Protein AF-A0A944HSM6-F1 (afdb_monomer)

pLDDT: mean 78.84, std 20.38, range [31.7, 97.62]

Foldseek 3Di:
DDWDADDFDFPQRVQVVCVVVQAAEAEFAQELPGDDDDRRWGFGGWDDDPRYIYTHTHRPPFAHDPGGNHHGPFDWQAPQAFHALLVNLVVCDSSADKEWEAAQAPPDGDTDISDNDDDRNRWGFHDKPDDTRHGSPSRYYIYTHTHHPPDDRDPHGPHHPDLVPPPPDDDPPVPPPPDDDDDDDDDDDDDDDDDDDDDDDDDDDDDDDDDPDDDD

Solvent-accessible surface area (backbone atoms only — not comparable to full-atom values): 13384 Å² total; per-residue (Å²): 138,77,71,65,80,63,74,98,44,32,39,45,64,56,46,53,55,44,42,74,73,72,28,46,73,50,72,40,32,20,32,66,71,76,47,86,68,55,59,69,13,36,46,56,40,56,50,77,57,100,57,37,36,37,33,26,23,37,57,62,85,52,57,68,35,98,45,80,55,28,67,59,67,52,54,55,35,68,82,44,65,73,34,32,39,16,61,35,43,66,71,43,49,85,49,32,51,55,42,37,37,36,37,38,33,69,81,49,91,48,80,51,64,69,45,67,65,67,97,59,20,65,16,32,20,58,45,57,71,63,56,58,70,40,66,32,65,68,30,40,71,36,46,33,19,23,34,59,71,90,58,78,68,69,98,50,76,84,38,48,82,54,57,85,76,36,92,82,57,72,88,80,78,75,79,77,75,78,83,79,88,82,89,87,85,90,82,89,85,87,88,83,91,83,87,89,80,90,85,83,80,76,96,78,88,88,83,86,81,85,70,98,76,70,91,130

Radius of gyration: 34.79 Å; Cα contacts (8 Å, |Δi|>4): 356; chains: 1; bounding box: 101×42×81 Å

Sequence (216 aa):
MTAIPHPRWGSRGSTERARQTGLSVAVHDASNRDEAPGGDWTVCFEMATLSKVDFAAVPDGAPCPKKDGQRIPWPKMPNVKGTTYAKAVERLGDAAGEVALDAAYEDEAAYDTNNEAGDYANWKVCFQSVKAGTALQYEPDVTLHAVESGEACPSSKGLYKDPTNDPDYVDHDDGWSEDDSSSGDSGSSDEDYYPGEKGGCPPGGCYNPCPPGGCR

Secondary structure (DSSP, 8-state):
----PPSS-BHHHHHHHHHHTT-EEEEEESSTT-PPPPTTPEEEEEEE-SSEEEEEEE-TTPPPPSSTTSPP-PPBPP--TTSBHHHHHHHHGGGSS-EEEEESSTTS--EEES-SSSTTTTPEEEEESSPTT-B-TTS--EEEEEE-TTPPPPSSTT--SSGGGSTT----------------------------------S----S---TT---

Mean predicted aligned error: 14.61 Å

Nearest PDB structures (foldseek):
  5u47-assembly1_A  TM=3.887E-01  e=4.998E-03  Streptococcus thermophilus LMG 18311

Structure (mmCIF, N/CA/C/O backbone):
data_AF-A0A944HSM6-F1
#
_entry.id   AF-A0A944HSM6-F1
#
loop_
_atom_site.group_PDB
_atom_site.id
_atom_site.type_symbol
_atom_site.label_atom_id
_atom_site.label_alt_id
_atom_site.label_comp_id
_atom_site.label_asym_id
_atom_site.label_entity_id
_atom_site.label_seq_id
_atom_site.pdbx_PDB_ins_code
_atom_site.Cartn_x
_atom_site.Cartn_y
_atom_site.Cartn_z
_atom_site.occupancy
_atom_site.B_iso_or_equiv
_atom_site.auth_seq_id
_atom_site.auth_comp_id
_atom_site.auth_asym_id
_atom_site.auth_atom_id
_atom_site.pdbx_PDB_model_num
ATOM 1 N N . MET A 1 1 ? -22.298 -14.424 26.250 1.00 38.50 1 MET A N 1
ATOM 2 C CA . MET A 1 1 ? -21.965 -12.996 26.072 1.00 38.50 1 MET A CA 1
ATOM 3 C C . MET A 1 1 ? -21.656 -12.827 24.605 1.00 38.50 1 MET A C 1
ATOM 5 O O . MET A 1 1 ? -20.717 -13.452 24.130 1.00 38.50 1 MET A O 1
ATOM 9 N N . THR A 1 2 ? -22.526 -12.136 23.879 1.00 31.70 2 THR A N 1
ATOM 10 C CA . THR A 1 2 ? -22.522 -12.136 22.414 1.00 31.70 2 THR A CA 1
ATOM 11 C C . THR A 1 2 ? -22.162 -10.734 21.959 1.00 31.70 2 THR A C 1
ATOM 13 O O . THR A 1 2 ? -22.953 -9.819 22.152 1.00 31.70 2 THR A O 1
ATOM 16 N N . ALA A 1 3 ? -20.961 -10.564 21.408 1.00 37.88 3 ALA A N 1
ATOM 17 C CA . ALA A 1 3 ? -20.627 -9.364 20.6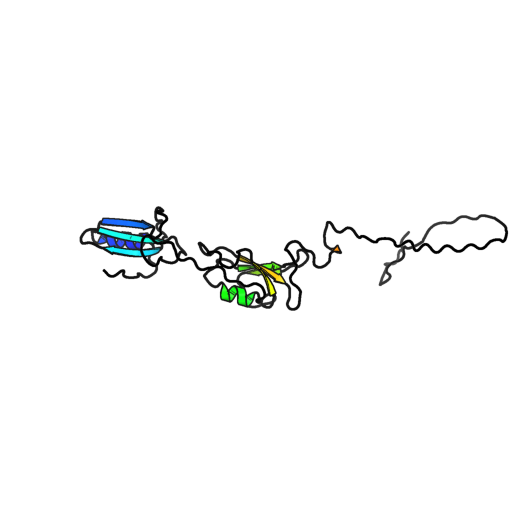56 1.00 37.88 3 ALA A CA 1
ATOM 18 C C . ALA A 1 3 ? -21.461 -9.392 19.370 1.00 37.88 3 ALA A C 1
ATOM 20 O O . ALA A 1 3 ? -21.403 -10.373 18.626 1.00 37.88 3 ALA A O 1
ATOM 21 N N . ILE A 1 4 ? -22.280 -8.367 19.149 1.00 43.28 4 ILE A N 1
ATOM 22 C CA . ILE A 1 4 ? -23.033 -8.215 17.906 1.00 43.28 4 ILE A CA 1
ATOM 23 C C . ILE A 1 4 ? -22.171 -7.336 16.995 1.00 43.28 4 ILE A C 1
ATOM 25 O O . ILE A 1 4 ? -21.971 -6.168 17.325 1.00 43.28 4 ILE A O 1
ATOM 29 N N . PRO A 1 5 ? -21.610 -7.869 15.895 1.00 40.84 5 PRO A N 1
ATOM 30 C CA . PRO A 1 5 ? -20.916 -7.040 14.923 1.00 40.84 5 PRO A CA 1
ATOM 31 C C . PRO A 1 5 ? -21.944 -6.120 14.265 1.00 40.84 5 PRO A C 1
ATOM 33 O O . PRO A 1 5 ? -22.901 -6.583 13.640 1.00 40.84 5 PRO A O 1
ATOM 36 N N . HIS A 1 6 ? -21.775 -4.815 14.448 1.00 46.53 6 HIS A N 1
ATOM 37 C CA . HIS A 1 6 ? -22.637 -3.822 13.822 1.00 46.53 6 HIS A CA 1
ATOM 38 C C . HIS A 1 6 ? -22.138 -3.496 12.406 1.00 46.53 6 HIS A C 1
ATOM 40 O O . HIS A 1 6 ? -20.940 -3.605 12.140 1.00 46.53 6 HIS A O 1
ATOM 46 N N . PRO A 1 7 ? -23.026 -3.071 11.483 1.00 44.84 7 PRO A N 1
ATOM 47 C CA . PRO A 1 7 ? -22.611 -2.390 10.252 1.00 44.84 7 PRO A CA 1
ATOM 48 C C . PRO A 1 7 ? -21.667 -1.225 10.597 1.00 44.84 7 PRO A C 1
ATOM 50 O O . PRO A 1 7 ? -21.686 -0.776 11.735 1.00 44.84 7 PRO A O 1
ATOM 53 N N . ARG A 1 8 ? -20.863 -0.715 9.656 1.00 52.19 8 ARG A N 1
ATOM 54 C CA . ARG A 1 8 ? -19.977 0.457 9.852 1.00 52.19 8 ARG A CA 1
ATOM 55 C C . ARG A 1 8 ? -20.750 1.693 10.365 1.00 52.19 8 ARG A C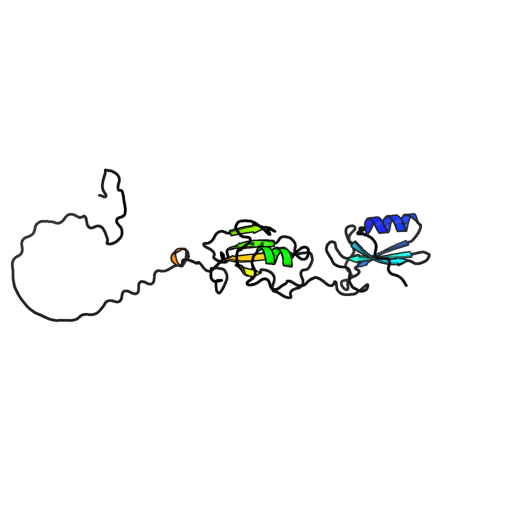 1
ATOM 57 O O . ARG A 1 8 ? -21.119 2.574 9.596 1.00 52.19 8 ARG A O 1
ATOM 64 N N . TRP A 1 9 ? -21.033 1.753 11.660 1.00 53.44 9 TRP A N 1
ATOM 65 C CA . TRP A 1 9 ? -21.586 2.906 12.352 1.00 53.44 9 TRP A CA 1
ATOM 66 C C . TRP A 1 9 ? -20.420 3.575 13.065 1.00 53.44 9 TRP A C 1
ATOM 68 O O . TRP A 1 9 ? -19.750 2.950 13.891 1.00 53.44 9 TRP A O 1
ATOM 78 N N . GLY A 1 10 ? -20.187 4.848 12.746 1.00 61.53 10 GLY A N 1
ATOM 79 C CA . GLY A 1 10 ? -19.245 5.665 13.500 1.00 61.53 10 GLY A CA 1
ATOM 80 C C . GLY A 1 10 ? -19.664 5.737 14.970 1.00 61.53 10 GLY A C 1
ATOM 81 O O . GLY A 1 10 ? -20.862 5.778 15.285 1.00 61.53 10 GLY A O 1
ATOM 82 N N . SER A 1 11 ? -18.684 5.770 15.869 1.00 65.38 11 SER A N 1
ATOM 83 C CA . SER A 1 11 ? -18.873 5.811 17.325 1.00 65.38 11 SER A CA 1
ATOM 84 C C . SER A 1 11 ? -19.881 6.889 17.752 1.00 65.38 11 SER A C 1
ATOM 86 O O . SER A 1 11 ? -20.731 6.650 18.615 1.00 65.38 11 SER A O 1
ATOM 88 N N . ARG A 1 12 ? -19.889 8.047 17.075 1.00 68.38 12 ARG A N 1
ATOM 89 C CA . ARG A 1 12 ? -20.846 9.136 17.320 1.00 68.38 12 ARG A CA 1
ATOM 90 C C . ARG A 1 12 ? -22.306 8.699 17.135 1.00 68.38 12 ARG A C 1
ATOM 92 O O . ARG A 1 12 ? -23.117 8.915 18.029 1.00 68.38 12 ARG A O 1
ATOM 99 N N . GLY A 1 13 ? -22.639 8.024 16.036 1.00 69.12 13 GLY A N 1
ATOM 100 C CA . GLY A 1 13 ? -24.015 7.583 15.771 1.00 69.12 13 GLY A CA 1
ATOM 101 C C . GLY A 1 13 ? -24.501 6.512 16.755 1.00 69.12 13 GLY A C 1
ATOM 102 O O . GLY A 1 13 ? -25.654 6.536 17.191 1.00 69.12 13 GLY A O 1
ATOM 103 N N . SER A 1 14 ? -23.612 5.600 17.155 1.00 66.19 14 SER A N 1
ATOM 104 C CA . SER A 1 14 ? -23.918 4.558 18.145 1.00 66.19 14 SER A CA 1
ATOM 105 C C . SER A 1 14 ? -24.137 5.146 19.541 1.00 66.19 14 SER A C 1
ATOM 107 O O . SER A 1 14 ? -25.088 4.780 20.237 1.00 66.19 14 SER A O 1
ATOM 109 N N . THR A 1 15 ? -23.308 6.117 19.935 1.00 73.44 15 THR A N 1
ATOM 110 C CA . THR A 1 15 ? -23.425 6.772 21.245 1.00 73.44 15 THR A CA 1
ATOM 111 C C . THR A 1 15 ? -24.705 7.591 21.384 1.00 73.44 15 THR A C 1
ATOM 113 O O . THR A 1 15 ? -25.363 7.520 22.423 1.00 73.44 15 THR A O 1
ATOM 116 N N . GLU A 1 16 ? -25.105 8.326 20.344 1.00 76.81 16 GLU A N 1
ATOM 117 C CA . GLU A 1 16 ? -26.346 9.107 20.345 1.00 76.81 16 GLU A CA 1
ATOM 118 C C . GLU A 1 16 ? -27.578 8.218 20.538 1.00 76.81 16 GLU A C 1
ATOM 120 O O . GLU A 1 16 ? -28.426 8.519 21.381 1.00 76.81 16 GLU A O 1
ATOM 125 N N . ARG A 1 17 ? -27.649 7.080 19.837 1.00 73.56 17 ARG A N 1
ATOM 126 C CA . ARG A 1 17 ? -28.752 6.117 19.998 1.00 73.56 17 ARG A CA 1
ATOM 127 C C . ARG A 1 17 ? -28.821 5.536 21.400 1.00 73.56 17 ARG A C 1
ATOM 129 O O . ARG A 1 17 ? -29.897 5.501 21.990 1.00 73.56 17 ARG A O 1
ATOM 136 N N . ALA A 1 18 ? -27.688 5.107 21.950 1.00 72.81 18 ALA A N 1
ATOM 137 C CA . ALA A 1 18 ? -27.661 4.544 23.295 1.00 72.81 18 ALA A CA 1
ATOM 138 C C . ALA A 1 18 ? -28.100 5.585 24.345 1.00 72.81 18 ALA A C 1
ATOM 140 O O . ALA A 1 18 ? -28.920 5.280 25.213 1.00 72.81 18 ALA A O 1
ATOM 141 N N . ARG A 1 19 ? -27.682 6.851 24.204 1.00 75.81 19 ARG A N 1
ATOM 142 C CA . ARG A 1 19 ? -28.135 7.941 25.089 1.00 75.81 19 ARG A CA 1
ATOM 143 C C . ARG A 1 19 ? -29.635 8.215 24.989 1.00 75.81 19 ARG A C 1
ATOM 145 O O . ARG A 1 19 ? -30.263 8.470 26.013 1.00 75.81 19 ARG A O 1
ATOM 152 N N . GLN A 1 20 ? -30.228 8.126 23.796 1.00 79.69 20 GLN A N 1
ATOM 153 C CA . GLN A 1 20 ? -31.679 8.294 23.611 1.00 79.69 20 GLN A CA 1
ATOM 154 C C . GLN A 1 20 ? -32.503 7.236 24.359 1.00 79.69 20 GLN A C 1
ATOM 156 O O . GLN A 1 20 ? -33.649 7.493 24.716 1.00 79.69 20 GLN A O 1
ATOM 161 N N . THR A 1 21 ? -31.914 6.075 24.655 1.00 78.19 21 THR A N 1
ATOM 162 C CA . THR A 1 21 ? -32.548 5.023 25.470 1.00 78.19 21 THR A CA 1
ATOM 163 C C . THR A 1 21 ? -32.346 5.201 26.982 1.00 78.19 21 THR A C 1
ATOM 165 O O . THR A 1 21 ? -32.766 4.352 27.761 1.00 78.19 21 THR A O 1
ATOM 168 N N . GLY A 1 22 ? -31.723 6.304 27.418 1.00 79.62 22 GLY A N 1
ATOM 169 C CA . GLY A 1 22 ? -31.448 6.592 28.830 1.00 79.62 22 GLY A CA 1
ATOM 170 C C . GLY A 1 22 ? -30.232 5.857 29.404 1.00 79.62 22 GLY A C 1
ATOM 171 O O . GLY A 1 22 ? -29.991 5.930 30.608 1.00 79.62 22 GLY A O 1
ATOM 172 N N . LEU A 1 23 ? -29.456 5.162 28.566 1.00 81.75 23 LEU A N 1
ATOM 173 C CA . LEU A 1 23 ? -28.244 4.457 28.980 1.00 81.75 23 LEU A CA 1
ATOM 174 C C . LEU A 1 23 ? -27.064 5.431 29.082 1.00 81.75 23 LEU A C 1
ATOM 176 O O . LEU A 1 23 ? -26.875 6.310 28.236 1.00 81.75 23 LEU A O 1
ATOM 180 N N . SER A 1 24 ? -26.235 5.249 30.109 1.00 84.88 24 SER A N 1
ATOM 181 C CA . SER A 1 24 ? -24.917 5.885 30.160 1.00 84.88 24 SER A CA 1
ATOM 182 C C . SER A 1 24 ? -24.016 5.283 29.082 1.00 84.88 24 SER A C 1
ATOM 184 O O . SER A 1 24 ? -24.068 4.081 28.832 1.00 84.88 24 SER A O 1
ATOM 186 N N . VAL A 1 25 ? -23.208 6.109 28.415 1.00 87.44 25 VAL A N 1
ATOM 187 C CA . VAL A 1 25 ? -22.396 5.660 27.277 1.00 87.44 25 VAL A CA 1
ATOM 188 C C . VAL A 1 25 ? -20.929 5.970 27.506 1.00 87.44 25 VAL A C 1
ATOM 190 O O . VAL A 1 25 ? -20.581 7.123 27.767 1.00 87.44 25 VAL A O 1
ATOM 193 N N . ALA A 1 26 ? -20.095 4.945 27.368 1.00 89.69 26 ALA A N 1
ATOM 194 C CA . ALA A 1 26 ? -18.646 5.049 27.288 1.00 89.69 26 ALA A CA 1
ATOM 195 C C . ALA A 1 26 ? -18.166 4.595 25.903 1.00 89.69 26 ALA A C 1
ATOM 197 O O . ALA A 1 26 ? -18.826 3.795 25.238 1.00 89.69 26 ALA A O 1
ATOM 198 N N . VAL A 1 27 ? -17.041 5.157 25.466 1.00 90.88 27 VAL A N 1
ATOM 199 C CA . VAL A 1 27 ? -16.317 4.714 24.276 1.00 90.88 27 VAL A CA 1
ATOM 200 C C . VAL A 1 27 ? -14.843 4.658 24.643 1.00 90.88 27 VAL A C 1
ATOM 202 O O . VAL A 1 27 ? -14.347 5.599 25.265 1.00 90.88 27 VAL A O 1
ATOM 205 N N . HIS A 1 28 ? -14.162 3.585 24.266 1.00 92.88 28 HIS A N 1
ATOM 206 C CA . HIS A 1 28 ? -12.723 3.422 24.456 1.00 92.88 28 HIS A CA 1
ATOM 207 C C . HIS A 1 28 ? -12.075 2.786 23.217 1.00 92.88 28 HIS A C 1
ATOM 209 O O . HIS A 1 28 ? -12.770 2.305 22.316 1.00 92.88 28 HIS A O 1
ATOM 215 N N . ASP A 1 29 ? -10.747 2.838 23.146 1.00 92.69 29 ASP A N 1
ATOM 216 C CA . ASP A 1 29 ? -9.976 2.189 22.087 1.00 92.69 29 ASP A CA 1
ATOM 217 C C . ASP A 1 29 ? -10.028 0.666 22.260 1.00 92.69 29 ASP A C 1
ATOM 219 O O . ASP A 1 29 ? -9.597 0.131 23.277 1.00 92.69 29 ASP A O 1
ATOM 223 N N . ALA A 1 30 ? -10.540 -0.036 21.247 1.00 92.88 30 ALA A N 1
ATOM 224 C CA . ALA A 1 30 ? -10.607 -1.496 21.217 1.00 92.88 30 ALA A CA 1
ATOM 225 C C . ALA A 1 30 ? -9.228 -2.159 21.116 1.00 92.88 30 ALA A C 1
ATOM 227 O O . ALA A 1 30 ? -9.107 -3.384 21.233 1.00 92.88 30 ALA A O 1
ATOM 228 N N . SER A 1 31 ? -8.197 -1.375 20.805 1.00 92.06 31 SER A N 1
ATOM 229 C CA . SER A 1 31 ? -6.826 -1.825 20.703 1.00 92.06 31 SER A CA 1
ATOM 230 C C . SER A 1 31 ? -6.110 -1.818 22.052 1.00 92.06 31 SER A C 1
ATOM 232 O O . SER A 1 31 ? -6.618 -1.400 23.085 1.00 92.06 31 SER A O 1
ATOM 234 N N . ASN A 1 32 ? -4.866 -2.284 22.054 1.00 89.12 32 ASN A N 1
ATOM 235 C CA . ASN A 1 32 ? -4.014 -2.240 23.235 1.00 89.12 32 ASN A CA 1
ATOM 236 C C . ASN A 1 32 ? -3.339 -0.868 23.461 1.00 89.12 32 ASN A C 1
ATOM 238 O O . ASN A 1 32 ? -2.343 -0.823 24.188 1.00 89.12 32 ASN A O 1
ATOM 242 N N . ARG A 1 33 ? -3.782 0.200 22.778 1.00 79.88 33 ARG A N 1
ATOM 243 C CA . ARG A 1 33 ? -3.124 1.518 22.780 1.00 79.88 33 ARG A CA 1
ATOM 244 C C . ARG A 1 33 ? -3.806 2.595 23.630 1.00 79.88 33 ARG A C 1
ATOM 246 O O . ARG A 1 33 ? -3.189 3.641 23.789 1.00 79.88 33 ARG A O 1
ATOM 253 N N . ASP A 1 34 ? -4.949 2.317 24.257 1.00 82.94 34 ASP A N 1
ATOM 254 C CA . ASP A 1 34 ? -5.665 3.227 25.180 1.00 82.94 34 ASP A CA 1
ATOM 255 C C . ASP A 1 34 ? -5.748 4.680 24.667 1.00 82.94 34 ASP A C 1
ATOM 257 O O . ASP A 1 34 ? -5.529 5.655 25.388 1.00 82.94 34 ASP A O 1
ATOM 261 N N . GLU A 1 35 ? -5.998 4.818 23.365 1.00 87.38 35 GLU A N 1
ATOM 262 C CA . GLU A 1 35 ? -6.136 6.109 22.702 1.00 87.38 35 GLU A CA 1
ATOM 263 C C . GLU A 1 35 ? -7.562 6.658 22.875 1.00 87.38 35 GLU A C 1
ATOM 265 O O . GLU A 1 35 ? -8.537 5.912 22.953 1.00 87.38 35 GLU A O 1
ATOM 270 N N . ALA A 1 36 ? -7.705 7.984 22.956 1.00 87.38 36 ALA A N 1
ATOM 271 C CA . ALA A 1 36 ? -9.014 8.614 23.098 1.00 87.38 36 ALA A CA 1
ATOM 272 C C . ALA A 1 36 ? -9.804 8.519 21.774 1.00 87.38 36 ALA A C 1
ATOM 274 O O . ALA A 1 36 ? -9.380 9.126 20.787 1.00 87.38 36 ALA A O 1
ATOM 275 N N . PRO A 1 37 ? -10.962 7.828 21.725 1.00 86.12 37 PRO A N 1
ATOM 276 C CA . PRO A 1 37 ? -11.660 7.603 20.461 1.00 86.12 37 PRO A CA 1
ATOM 277 C C . PRO A 1 37 ? -12.258 8.877 19.856 1.00 86.12 37 PRO A C 1
ATOM 279 O O . PRO A 1 37 ? -12.911 9.671 20.542 1.00 86.12 37 PRO A O 1
ATOM 282 N N . GLY A 1 38 ? -12.098 9.027 18.540 1.00 81.44 38 GLY A N 1
ATOM 283 C CA . GLY A 1 38 ? -12.750 10.049 17.722 1.00 81.44 38 GLY A CA 1
ATOM 284 C C . GLY A 1 38 ? -14.190 9.684 17.342 1.00 81.44 38 GLY A C 1
ATOM 285 O O . GLY A 1 38 ? -14.635 8.544 17.485 1.00 81.44 38 GLY A O 1
ATOM 286 N N . GLY A 1 39 ? -14.955 10.666 16.851 1.00 77.75 39 GLY A N 1
ATOM 287 C CA . GLY A 1 39 ? -16.359 10.466 16.444 1.00 77.75 39 GLY A CA 1
ATOM 288 C C . GLY A 1 39 ? -16.540 9.683 15.135 1.00 77.75 39 GLY A C 1
ATOM 289 O O . GLY A 1 39 ? -17.627 9.174 14.865 1.00 77.75 39 GLY A O 1
ATOM 290 N N . ASP A 1 40 ? -15.475 9.625 14.347 1.00 83.19 40 ASP A N 1
ATOM 291 C CA . ASP A 1 40 ? -15.272 8.932 13.074 1.00 83.19 40 ASP A CA 1
ATOM 292 C C . ASP A 1 40 ? -14.778 7.487 13.246 1.00 83.19 40 ASP A C 1
ATOM 294 O O . ASP A 1 40 ? -14.772 6.716 12.294 1.00 83.19 40 ASP A O 1
ATOM 298 N N . TRP A 1 41 ? -14.421 7.091 14.469 1.00 90.50 41 TRP A N 1
ATOM 299 C CA . TRP A 1 41 ? -13.940 5.745 14.757 1.00 90.50 41 TRP A CA 1
ATOM 300 C C . TRP A 1 41 ? -15.023 4.690 14.531 1.00 90.50 41 TRP A C 1
ATOM 302 O O . TRP A 1 41 ? -16.203 4.901 14.836 1.00 90.50 41 TRP A O 1
ATOM 312 N N . THR A 1 42 ? -14.610 3.518 14.055 1.00 90.38 42 THR A N 1
ATOM 313 C CA . THR A 1 42 ? -15.499 2.382 13.798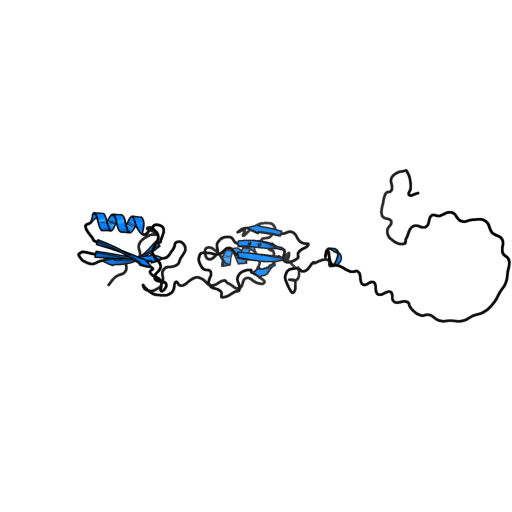 1.00 90.38 42 THR A CA 1
ATOM 314 C C . THR A 1 42 ? -15.663 1.541 15.061 1.00 90.38 42 THR A C 1
ATOM 316 O O . THR A 1 42 ? -14.684 1.090 15.652 1.00 90.38 42 THR A O 1
ATOM 319 N N . VAL A 1 43 ? -16.907 1.293 15.482 1.00 92.31 43 VAL A N 1
ATOM 320 C CA . VAL A 1 43 ? -17.200 0.433 16.642 1.00 92.31 43 VAL A CA 1
ATOM 321 C C . VAL A 1 43 ? -16.983 -1.039 16.285 1.00 92.31 43 VAL A C 1
ATOM 323 O O . VAL A 1 43 ? -17.606 -1.554 15.360 1.00 92.31 43 VAL A O 1
ATOM 326 N N . CYS A 1 44 ? -16.149 -1.730 17.062 1.00 92.38 44 CYS A N 1
ATOM 327 C CA . CYS A 1 44 ? -15.851 -3.155 16.895 1.00 92.38 44 CYS A CA 1
ATOM 328 C C . CYS A 1 44 ? -16.591 -4.039 17.894 1.00 92.38 44 CYS A C 1
ATOM 330 O O . CYS A 1 44 ? -17.016 -5.146 17.553 1.00 92.38 44 CYS A O 1
ATOM 332 N N . PHE A 1 45 ? -16.747 -3.559 19.128 1.00 92.44 45 PHE A N 1
ATOM 333 C CA . PHE A 1 45 ? -17.426 -4.295 20.184 1.00 92.44 45 PHE A CA 1
ATOM 334 C C . PHE A 1 45 ? -18.391 -3.391 20.935 1.00 92.44 45 PHE A C 1
ATOM 336 O O . PHE A 1 45 ? -18.145 -2.203 21.133 1.00 92.44 45 PHE A O 1
ATOM 343 N N . GLU A 1 46 ? -19.483 -3.993 21.386 1.00 91.88 46 GLU A N 1
ATOM 344 C CA . GLU A 1 46 ? -20.450 -3.373 22.276 1.00 91.88 46 GLU A CA 1
ATOM 345 C C . GLU A 1 46 ? -20.608 -4.253 23.513 1.00 91.88 46 GLU A C 1
ATOM 347 O O . GLU A 1 46 ? -20.844 -5.463 23.409 1.00 91.88 46 GLU A O 1
ATOM 352 N N . MET A 1 47 ? -20.515 -3.633 24.686 1.00 87.00 47 MET A N 1
ATOM 353 C CA . MET A 1 47 ? -20.859 -4.246 25.958 1.00 87.00 47 MET A CA 1
ATOM 354 C C . MET A 1 47 ? -21.989 -3.458 26.617 1.00 87.00 47 MET A C 1
ATOM 356 O O . MET A 1 47 ? -21.793 -2.347 27.104 1.00 87.00 47 MET A O 1
ATOM 360 N N . ALA A 1 48 ? -23.178 -4.056 26.658 1.00 87.44 48 ALA A N 1
ATOM 361 C CA . ALA A 1 48 ? -24.362 -3.457 27.261 1.00 87.44 48 ALA A CA 1
ATOM 362 C C . ALA A 1 48 ? -24.712 -4.101 28.612 1.00 87.44 48 ALA A C 1
ATOM 364 O O . ALA A 1 48 ? -24.657 -5.319 28.795 1.00 87.44 48 ALA A O 1
ATOM 365 N N . THR A 1 49 ? -25.124 -3.259 29.553 1.00 84.25 49 THR A N 1
ATOM 366 C CA . THR A 1 49 ? -25.726 -3.600 30.849 1.00 84.25 49 THR A CA 1
ATOM 367 C C . THR A 1 49 ? -27.068 -2.873 30.983 1.00 84.25 49 THR A C 1
ATOM 369 O O . THR A 1 49 ? -27.451 -2.104 30.107 1.00 84.25 49 THR A O 1
ATOM 372 N N . LEU A 1 50 ? -27.788 -3.072 32.094 1.00 81.06 50 LEU A N 1
ATOM 373 C CA . LEU A 1 50 ? -29.094 -2.435 32.319 1.00 81.06 50 LEU A CA 1
ATOM 374 C C . LEU A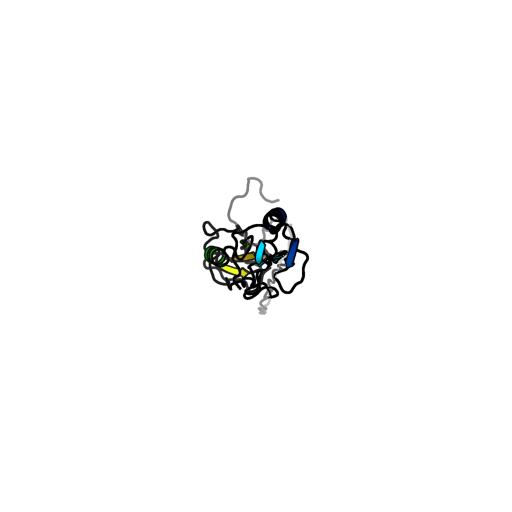 1 50 ? -29.053 -0.895 32.340 1.00 81.06 50 LEU A C 1
ATOM 376 O O . LEU A 1 50 ? -30.085 -0.268 32.133 1.00 81.06 50 LEU A O 1
ATOM 380 N N . SER A 1 51 ? -27.895 -0.287 32.615 1.00 86.62 51 SER A N 1
ATOM 381 C CA . SER A 1 51 ? -27.751 1.171 32.766 1.00 86.62 51 SER A CA 1
ATOM 382 C C . SER A 1 51 ? -26.584 1.783 31.987 1.00 86.62 51 SER A C 1
ATOM 384 O O . SER A 1 51 ? -26.459 3.011 31.936 1.00 86.62 51 SER A O 1
ATOM 386 N N . LYS A 1 52 ? -25.715 0.963 31.385 1.00 88.06 52 LYS A N 1
ATOM 387 C CA . LYS A 1 52 ? -24.512 1.412 30.675 1.00 88.06 52 LYS A CA 1
ATOM 388 C C . LYS A 1 52 ? -24.281 0.615 29.401 1.00 88.06 52 LYS A C 1
ATOM 390 O O . LYS A 1 52 ? -24.381 -0.609 29.432 1.00 88.06 52 LYS A O 1
ATOM 395 N N . VAL A 1 53 ? -23.878 1.308 28.343 1.00 90.19 53 VAL A N 1
ATOM 396 C CA . VAL A 1 53 ? -23.271 0.734 27.140 1.00 90.19 53 VAL A CA 1
ATOM 397 C C . VAL A 1 53 ? -21.836 1.235 27.025 1.00 90.19 53 VAL A C 1
ATOM 399 O O . VAL A 1 53 ? -21.565 2.419 27.228 1.00 90.19 53 VAL A O 1
ATOM 402 N N . ASP A 1 54 ? -20.918 0.326 26.736 1.00 91.06 54 ASP A N 1
ATOM 403 C CA . ASP A 1 54 ? -19.518 0.616 26.456 1.00 91.06 54 ASP A CA 1
ATOM 404 C C . ASP A 1 54 ? -19.183 0.149 25.040 1.00 91.06 54 ASP A C 1
ATOM 406 O O . ASP A 1 54 ? -19.426 -1.009 24.687 1.00 91.06 54 ASP A O 1
ATOM 410 N N . PHE A 1 55 ? -18.676 1.066 24.224 1.00 92.25 55 PHE A N 1
ATOM 411 C CA . PHE A 1 55 ? -18.277 0.796 22.852 1.00 92.25 55 PHE A CA 1
ATOM 412 C C . PHE A 1 55 ? -16.757 0.770 22.758 1.00 92.25 55 PHE A C 1
ATOM 414 O O . PHE A 1 55 ? -16.098 1.769 23.027 1.00 92.25 55 PHE A O 1
ATOM 421 N N . ALA A 1 56 ? -16.211 -0.350 22.307 1.00 93.50 56 ALA A N 1
ATOM 422 C CA . ALA A 1 56 ? -14.807 -0.432 21.949 1.00 93.50 56 ALA A CA 1
ATOM 423 C C . ALA A 1 56 ? -14.687 -0.148 20.447 1.00 93.50 56 ALA A C 1
ATOM 425 O O . ALA A 1 56 ? -15.282 -0.859 19.623 1.00 93.50 56 ALA A O 1
ATOM 426 N N . ALA A 1 57 ? -13.951 0.898 20.084 1.00 94.06 57 ALA A N 1
ATOM 427 C CA . ALA A 1 57 ? -13.822 1.372 18.710 1.00 94.06 57 ALA A CA 1
ATOM 428 C C . ALA A 1 57 ? -12.361 1.385 18.249 1.00 94.06 57 ALA A C 1
ATOM 430 O O . ALA A 1 57 ? -11.449 1.475 19.062 1.00 94.06 57 ALA A O 1
ATOM 431 N N . VAL A 1 58 ? -12.142 1.314 16.942 1.00 93.56 58 VAL A N 1
ATOM 432 C CA . VAL A 1 58 ? -10.827 1.485 16.310 1.00 93.56 58 VAL A CA 1
ATOM 433 C C . VAL A 1 58 ? -10.840 2.720 15.410 1.00 93.56 58 VAL A C 1
ATOM 435 O O . VAL A 1 58 ? -11.924 3.111 14.958 1.00 93.56 58 VAL A O 1
ATOM 438 N N . PRO A 1 59 ? -9.676 3.331 15.121 1.00 89.62 59 PRO A N 1
ATOM 439 C CA . PRO A 1 59 ? -9.606 4.400 14.133 1.00 89.62 59 PRO A CA 1
ATOM 440 C C . PRO A 1 59 ? -10.181 3.954 12.787 1.00 89.62 59 PRO A C 1
ATOM 442 O O . PRO A 1 59 ? -10.232 2.757 12.486 1.00 89.62 59 PRO A O 1
ATOM 445 N N . ASP A 1 60 ? -10.594 4.909 11.960 1.00 85.88 60 ASP A N 1
ATOM 446 C CA . ASP A 1 60 ? -11.083 4.577 10.625 1.00 85.88 60 ASP A CA 1
ATOM 447 C C . ASP A 1 60 ? -10.011 3.853 9.782 1.00 85.88 60 ASP A C 1
ATOM 449 O O . ASP A 1 60 ? -8.807 4.024 9.988 1.00 85.88 60 ASP A O 1
ATOM 453 N N . GLY A 1 61 ? -10.457 2.953 8.903 1.00 80.69 61 GLY A N 1
ATOM 454 C CA . GLY A 1 61 ? -9.584 2.058 8.122 1.00 80.69 61 GLY A CA 1
ATOM 455 C C . GLY A 1 61 ? -8.909 0.930 8.924 1.00 80.69 61 GLY A C 1
ATOM 456 O O . GLY A 1 61 ? -8.337 0.005 8.349 1.00 80.69 61 GLY A O 1
ATOM 457 N N . ALA A 1 62 ? -8.988 0.932 10.259 1.00 89.00 62 ALA A N 1
ATOM 458 C CA . ALA A 1 62 ? -8.386 -0.126 11.059 1.00 89.00 62 ALA A CA 1
ATOM 459 C C . ALA A 1 62 ? -9.263 -1.389 11.135 1.00 89.00 62 ALA A C 1
ATOM 461 O O . ALA A 1 62 ? -10.465 -1.305 11.400 1.00 89.00 62 ALA A O 1
ATOM 462 N N . PRO A 1 63 ? -8.685 -2.598 10.983 1.00 90.75 63 PRO A N 1
ATOM 463 C CA . PRO A 1 63 ? -9.433 -3.826 11.191 1.00 90.75 63 PRO A CA 1
ATOM 464 C C . PRO A 1 63 ? -9.737 -4.033 12.677 1.00 90.75 63 PRO A C 1
ATOM 466 O O . PRO A 1 63 ? -8.892 -3.813 13.547 1.00 90.75 63 PRO A O 1
ATOM 469 N N . CYS A 1 64 ? -10.926 -4.549 12.980 1.00 91.81 64 CYS A N 1
ATOM 470 C CA . CYS A 1 64 ? -11.265 -4.889 14.355 1.00 91.81 64 CYS A CA 1
ATOM 471 C C . CYS A 1 64 ? -10.321 -5.969 14.909 1.00 91.81 64 CYS A C 1
ATOM 473 O O . CYS A 1 64 ? -10.083 -6.988 14.244 1.00 91.81 64 CYS A O 1
ATOM 475 N N . PRO A 1 65 ? -9.787 -5.798 16.133 1.00 93.62 65 PRO A N 1
ATOM 476 C CA . PRO A 1 65 ? -9.033 -6.858 16.776 1.00 93.62 65 PRO A CA 1
ATOM 477 C C . PRO A 1 65 ? -9.928 -8.069 17.050 1.00 93.62 65 PRO A C 1
ATOM 479 O O . PRO A 1 65 ? -11.149 -8.006 16.959 1.00 93.62 65 PRO A O 1
ATOM 482 N N . LYS A 1 66 ? -9.329 -9.223 17.366 1.00 91.56 66 LYS A N 1
ATOM 483 C CA . LYS A 1 66 ? -10.114 -10.443 17.650 1.00 91.56 66 LYS A CA 1
ATOM 484 C C . LYS A 1 66 ? -10.904 -10.333 18.948 1.00 91.56 66 LYS A C 1
ATOM 486 O O . LYS A 1 66 ? -11.920 -11.003 19.116 1.00 91.56 66 LYS A O 1
ATOM 491 N N . LYS A 1 67 ? -10.375 -9.556 19.887 1.00 91.81 67 LYS A N 1
ATOM 492 C CA . LYS A 1 67 ? -10.984 -9.241 21.171 1.00 91.81 67 LYS A CA 1
ATOM 493 C C . LYS A 1 67 ? -10.608 -7.819 21.536 1.00 91.81 67 LYS A C 1
ATOM 495 O O . LYS A 1 67 ? -9.541 -7.349 21.145 1.00 91.81 67 LYS A O 1
ATOM 500 N N . ASP A 1 68 ? -11.471 -7.211 22.321 1.00 91.81 68 ASP A N 1
ATOM 501 C CA . ASP A 1 68 ? -11.211 -5.940 22.968 1.00 91.81 68 ASP A CA 1
ATOM 502 C C . ASP A 1 68 ? -9.895 -5.966 23.777 1.00 91.81 68 ASP A C 1
ATOM 504 O O . ASP A 1 68 ? -9.526 -6.997 24.360 1.00 91.81 68 ASP A O 1
ATOM 508 N N . GLY A 1 69 ? -9.154 -4.860 23.728 1.00 91.44 69 GLY A N 1
ATOM 509 C CA . GLY A 1 69 ? -7.821 -4.682 24.305 1.00 91.44 69 GLY A CA 1
ATOM 510 C C . GLY A 1 69 ? -6.683 -5.416 23.581 1.00 91.44 69 GLY A C 1
ATOM 511 O O . GLY A 1 69 ? -5.563 -5.472 24.096 1.00 91.44 69 GLY A O 1
ATOM 512 N N . GLN A 1 70 ? -6.922 -6.025 22.412 1.00 92.38 70 GLN A N 1
ATOM 513 C CA . GLN A 1 70 ? -5.870 -6.702 21.639 1.00 92.38 70 GLN A CA 1
ATOM 514 C C . GLN A 1 70 ? -5.281 -5.824 20.537 1.00 92.38 70 GLN A C 1
ATOM 516 O O . GLN A 1 70 ? -5.892 -4.887 20.044 1.00 92.38 70 GLN A O 1
ATOM 521 N N . ARG A 1 71 ? -4.077 -6.180 20.080 1.00 92.31 71 ARG A N 1
ATOM 522 C CA . ARG A 1 71 ? -3.434 -5.498 18.955 1.00 92.31 71 ARG A CA 1
ATOM 523 C C . ARG A 1 71 ? -4.272 -5.616 17.676 1.00 92.31 71 ARG A C 1
ATOM 525 O O . ARG A 1 71 ? -4.682 -6.717 17.304 1.00 92.31 71 ARG A O 1
ATOM 532 N N . ILE A 1 72 ? -4.413 -4.495 16.969 1.00 91.62 72 ILE A N 1
ATOM 533 C CA . ILE A 1 72 ? -5.047 -4.423 15.647 1.00 91.62 72 ILE A CA 1
ATOM 534 C C . ILE A 1 72 ? -4.297 -5.330 14.646 1.00 91.62 72 ILE A C 1
ATOM 536 O O . ILE A 1 72 ? -3.073 -5.196 14.492 1.00 91.62 72 ILE A O 1
ATOM 540 N N . PRO A 1 73 ? -4.993 -6.266 13.973 1.00 92.50 73 PRO A N 1
ATOM 541 C CA . PRO A 1 73 ? -4.399 -7.239 13.066 1.00 92.50 73 PRO A CA 1
ATOM 542 C C . PRO A 1 73 ? -4.241 -6.653 11.659 1.00 92.50 73 PRO A C 1
ATOM 544 O O . PRO A 1 73 ? -4.869 -7.117 10.712 1.00 92.50 73 PRO A O 1
ATOM 547 N N . TRP A 1 74 ? -3.393 -5.634 11.525 1.00 92.81 74 TRP A N 1
ATOM 548 C CA . TRP A 1 74 ? -3.100 -5.010 10.235 1.00 92.81 74 TRP A CA 1
ATOM 549 C C . TRP A 1 74 ? -2.637 -6.035 9.185 1.00 92.81 74 TRP A C 1
ATOM 551 O O . TRP A 1 74 ? -1.830 -6.921 9.518 1.00 92.81 74 TRP A O 1
ATOM 561 N N . PRO A 1 75 ? -3.098 -5.916 7.924 1.00 92.88 75 PRO A N 1
ATOM 562 C CA . PRO A 1 75 ? -2.593 -6.734 6.835 1.00 92.88 75 PRO A CA 1
ATOM 563 C C . PRO A 1 75 ? -1.093 -6.495 6.653 1.00 92.88 75 PRO A C 1
ATOM 565 O O . PRO A 1 75 ? -0.538 -5.458 7.023 1.00 92.88 75 PRO A O 1
ATOM 568 N N . LYS A 1 76 ? -0.402 -7.500 6.120 1.00 95.44 76 LYS A N 1
ATOM 569 C CA . LYS A 1 76 ? 1.035 -7.412 5.865 1.00 95.44 76 LYS A CA 1
ATOM 570 C C . LYS A 1 76 ? 1.285 -7.113 4.402 1.00 95.44 76 LYS A C 1
ATOM 572 O O . LYS A 1 76 ? 0.663 -7.729 3.544 1.00 95.44 76 LYS A O 1
ATOM 577 N N . MET A 1 77 ? 2.280 -6.271 4.152 1.00 96.88 77 MET A N 1
ATOM 578 C CA . MET A 1 77 ? 2.775 -5.965 2.822 1.00 96.88 77 MET A CA 1
ATOM 579 C C . MET A 1 77 ? 3.186 -7.260 2.104 1.00 96.88 77 MET A C 1
ATOM 581 O O . MET A 1 77 ? 4.106 -7.945 2.580 1.00 96.88 77 MET A O 1
ATOM 585 N N . PRO A 1 78 ? 2.543 -7.625 0.983 1.00 96.94 78 PRO A N 1
ATOM 586 C CA . PRO A 1 78 ? 2.958 -8.772 0.195 1.00 96.94 78 PRO A CA 1
ATOM 587 C C . PRO A 1 78 ? 4.340 -8.542 -0.435 1.00 96.94 78 PRO A C 1
ATOM 589 O O . PRO A 1 78 ? 4.834 -7.417 -0.556 1.00 96.94 78 PRO A O 1
ATOM 592 N N . ASN A 1 79 ? 4.988 -9.634 -0.840 1.00 97.38 79 ASN A N 1
ATOM 593 C CA . ASN A 1 79 ? 6.147 -9.547 -1.721 1.00 97.38 79 ASN A CA 1
ATOM 594 C C . ASN A 1 79 ? 5.652 -9.495 -3.171 1.00 97.38 79 ASN A C 1
ATOM 596 O O . ASN A 1 79 ? 5.143 -10.495 -3.686 1.00 97.38 79 ASN A O 1
ATOM 600 N N . VAL A 1 80 ? 5.793 -8.330 -3.797 1.00 96.88 80 VAL A N 1
ATOM 601 C CA . VAL A 1 80 ? 5.384 -8.073 -5.190 1.00 96.88 80 VAL A CA 1
ATOM 602 C C . VAL A 1 80 ? 6.585 -7.915 -6.123 1.00 96.88 80 VAL A C 1
ATOM 604 O O . VAL A 1 80 ? 6.435 -7.664 -7.312 1.00 96.88 80 VAL A O 1
ATOM 607 N N . LYS A 1 81 ? 7.808 -8.106 -5.619 1.00 96.25 81 LYS A N 1
ATOM 608 C CA . LYS A 1 81 ? 9.000 -8.092 -6.469 1.00 96.25 81 LYS A CA 1
ATOM 609 C C . LYS A 1 81 ? 8.935 -9.203 -7.515 1.00 96.25 81 LYS A C 1
ATOM 611 O O . LYS A 1 81 ? 8.631 -10.354 -7.199 1.00 96.25 81 LYS A O 1
ATOM 616 N N . GLY A 1 82 ? 9.258 -8.851 -8.753 1.00 95.81 82 GLY A N 1
ATOM 617 C CA . GLY A 1 82 ? 9.233 -9.738 -9.909 1.00 95.81 82 GLY A CA 1
ATOM 618 C C . GLY A 1 82 ? 7.839 -10.003 -10.481 1.00 95.81 82 GLY A C 1
ATOM 619 O O . GLY A 1 82 ? 7.746 -10.689 -11.497 1.00 95.81 82 GLY A O 1
ATOM 620 N N . THR A 1 83 ? 6.762 -9.489 -9.876 1.00 97.06 83 THR A N 1
ATOM 621 C CA . THR A 1 83 ? 5.431 -9.530 -10.498 1.00 97.06 83 THR A CA 1
ATOM 622 C C . THR A 1 83 ? 5.232 -8.340 -11.425 1.00 97.06 83 THR A C 1
ATOM 624 O O . THR A 1 83 ? 6.003 -7.382 -11.394 1.00 97.06 83 THR A O 1
ATOM 627 N N . THR A 1 84 ? 4.194 -8.397 -12.257 1.00 97.06 84 THR A N 1
ATOM 628 C CA . THR A 1 84 ? 3.784 -7.235 -13.047 1.00 97.06 84 THR A CA 1
ATOM 629 C C . THR A 1 84 ? 3.123 -6.186 -12.151 1.00 97.06 84 THR A C 1
ATOM 631 O O . THR A 1 84 ? 2.592 -6.547 -11.095 1.00 97.06 84 THR A O 1
ATOM 634 N N . TYR A 1 85 ? 3.131 -4.918 -12.566 1.00 96.56 85 TYR A N 1
ATOM 635 C CA . TYR A 1 85 ? 2.487 -3.825 -11.836 1.00 96.56 85 TYR A CA 1
ATOM 636 C C . TYR A 1 85 ? 0.999 -4.104 -11.594 1.00 96.56 85 TYR A C 1
ATOM 638 O O . TYR A 1 85 ? 0.567 -4.102 -10.445 1.00 96.56 85 TYR A O 1
ATOM 646 N N . ALA A 1 86 ? 0.256 -4.524 -12.622 1.00 96.25 86 ALA A N 1
ATOM 647 C CA . ALA A 1 86 ? -1.163 -4.861 -12.479 1.00 96.25 86 ALA A CA 1
ATOM 648 C C . ALA A 1 86 ? -1.430 -5.934 -11.409 1.00 96.25 86 ALA A C 1
ATOM 650 O O . ALA A 1 86 ? -2.305 -5.789 -10.563 1.00 96.25 86 ALA A O 1
ATOM 651 N N . LYS A 1 87 ? -0.614 -6.998 -11.378 1.00 96.50 87 LYS A N 1
ATOM 652 C CA . LYS A 1 87 ? -0.728 -8.052 -10.356 1.00 96.50 87 LYS A CA 1
ATOM 653 C C . LYS A 1 87 ? -0.328 -7.564 -8.969 1.00 96.50 87 LYS A C 1
ATOM 655 O O . LYS A 1 87 ? -0.744 -8.154 -7.975 1.00 96.50 87 LYS A O 1
ATOM 660 N N . ALA A 1 88 ? 0.552 -6.571 -8.887 1.00 96.56 88 ALA A N 1
ATOM 661 C CA . ALA A 1 88 ? 0.937 -5.976 -7.619 1.00 96.56 88 ALA A CA 1
ATOM 662 C C . ALA A 1 88 ? -0.210 -5.130 -7.052 1.00 96.56 88 ALA A C 1
ATOM 664 O O . ALA A 1 88 ? -0.519 -5.296 -5.875 1.00 96.56 88 ALA A O 1
ATOM 665 N N . VAL A 1 89 ? -0.866 -4.319 -7.890 1.00 96.06 89 VAL A N 1
ATOM 666 C CA . VAL A 1 89 ? -2.071 -3.546 -7.538 1.00 96.06 89 VAL A CA 1
ATOM 667 C C . VAL A 1 89 ? -3.185 -4.483 -7.063 1.00 96.06 89 VAL A C 1
ATOM 669 O O . VAL A 1 89 ? -3.631 -4.355 -5.926 1.00 96.06 89 VAL A O 1
ATOM 672 N N . GLU A 1 90 ? -3.517 -5.517 -7.845 1.00 95.56 90 GLU A N 1
ATOM 673 C CA . GLU A 1 90 ? -4.536 -6.522 -7.486 1.00 95.56 90 GLU A CA 1
ATOM 674 C C . GLU A 1 90 ? -4.246 -7.186 -6.124 1.00 95.56 90 GLU A C 1
ATOM 676 O O . GLU A 1 90 ? -5.138 -7.417 -5.309 1.00 95.56 90 GLU A O 1
ATOM 681 N N . ARG A 1 91 ? -2.973 -7.503 -5.850 1.00 95.31 91 ARG A N 1
ATOM 682 C CA . ARG A 1 91 ? -2.558 -8.143 -4.590 1.00 95.31 91 ARG A CA 1
ATOM 683 C C . ARG A 1 91 ? -2.591 -7.211 -3.389 1.00 95.31 91 ARG A C 1
ATOM 685 O O . ARG A 1 91 ? -2.707 -7.711 -2.269 1.00 95.31 91 ARG A O 1
ATOM 692 N N . LEU A 1 92 ? -2.370 -5.918 -3.600 1.00 94.38 92 LEU A N 1
ATOM 693 C CA . LEU A 1 92 ? -2.434 -4.923 -2.538 1.00 94.38 92 LEU A CA 1
ATOM 694 C C . LEU A 1 92 ? -3.893 -4.615 -2.204 1.00 94.38 92 LEU A C 1
ATOM 696 O O . LEU A 1 92 ? -4.236 -4.639 -1.023 1.00 94.38 92 LEU A O 1
ATOM 700 N N . GLY A 1 93 ? -4.745 -4.442 -3.220 1.00 91.44 93 GLY A N 1
ATOM 701 C CA . GLY A 1 93 ? -6.169 -4.145 -3.054 1.00 91.44 93 GLY A CA 1
ATOM 702 C C . GLY A 1 93 ? -6.404 -3.045 -2.015 1.00 91.44 93 GLY A C 1
ATOM 703 O O . GLY A 1 93 ? -5.606 -2.120 -1.896 1.00 91.44 93 GLY A O 1
ATOM 704 N N . ASP A 1 94 ? -7.432 -3.218 -1.185 1.00 88.44 94 ASP A N 1
ATOM 705 C CA . ASP A 1 94 ? -7.792 -2.262 -0.124 1.00 88.44 94 ASP A CA 1
ATOM 706 C C . ASP A 1 94 ? -6.830 -2.272 1.086 1.00 88.44 94 ASP A C 1
ATOM 708 O O . ASP A 1 94 ? -7.086 -1.623 2.093 1.00 88.44 94 ASP A O 1
ATOM 712 N N . ALA A 1 95 ? -5.747 -3.063 1.068 1.00 89.19 95 ALA A N 1
ATOM 713 C CA . ALA A 1 95 ? -4.788 -3.085 2.178 1.00 89.19 95 ALA A CA 1
ATOM 714 C C . ALA A 1 95 ? -3.783 -1.922 2.126 1.00 89.19 95 ALA A C 1
ATOM 716 O O . ALA A 1 95 ? -3.095 -1.667 3.121 1.00 89.19 95 ALA A O 1
ATOM 717 N N . ALA A 1 96 ? -3.660 -1.269 0.972 1.00 91.81 96 ALA A N 1
ATOM 718 C CA . ALA A 1 96 ? -2.853 -0.078 0.747 1.00 91.81 96 ALA A CA 1
ATOM 719 C C . ALA A 1 96 ? -3.765 1.072 0.302 1.00 91.81 96 ALA A C 1
ATOM 721 O O . ALA A 1 96 ? -4.869 0.830 -0.176 1.00 91.81 96 ALA A O 1
ATOM 722 N N . GLY A 1 97 ? -3.292 2.303 0.481 1.00 91.62 97 GLY A N 1
ATOM 723 C CA . GLY A 1 97 ? -3.963 3.498 -0.018 1.00 91.62 97 GLY A CA 1
ATOM 724 C C . GLY A 1 97 ? -3.676 3.663 -1.505 1.00 91.62 97 GLY A C 1
ATOM 725 O O . GLY A 1 97 ? -4.107 2.866 -2.337 1.00 91.62 97 GLY A O 1
ATOM 726 N N . GLU A 1 98 ? -2.904 4.686 -1.857 1.00 94.50 98 GLU A N 1
ATOM 727 C CA . GLU A 1 98 ? -2.444 4.869 -3.228 1.00 94.50 98 GLU A CA 1
ATOM 728 C C . GLU A 1 98 ? -1.292 3.913 -3.580 1.00 94.50 98 GLU A C 1
ATOM 730 O O . GLU A 1 98 ? -0.307 3.808 -2.852 1.00 94.50 98 GLU A O 1
ATOM 735 N N . VAL A 1 99 ? -1.378 3.230 -4.724 1.00 96.44 99 VAL A N 1
ATOM 736 C CA . VAL A 1 99 ? -0.300 2.416 -5.298 1.00 96.44 99 VAL A CA 1
ATOM 737 C C . VAL A 1 99 ? 0.285 3.132 -6.513 1.00 96.44 99 VAL A C 1
ATOM 739 O O . VAL A 1 99 ? -0.173 2.949 -7.643 1.00 96.44 99 VAL A O 1
ATOM 742 N N . ALA A 1 100 ? 1.320 3.932 -6.281 1.00 96.50 100 ALA A N 1
ATOM 743 C CA . ALA A 1 100 ? 2.054 4.642 -7.320 1.00 96.50 100 ALA A CA 1
ATOM 744 C C . ALA A 1 100 ? 3.081 3.733 -8.011 1.00 96.50 100 ALA A C 1
ATOM 746 O O . ALA A 1 100 ? 3.693 2.855 -7.388 1.00 96.50 100 ALA A O 1
ATOM 747 N N . LEU A 1 101 ? 3.287 3.970 -9.299 1.00 96.25 101 LEU A N 1
ATOM 748 C CA . LEU A 1 101 ? 4.340 3.390 -10.113 1.00 96.25 101 LEU A CA 1
ATOM 749 C C . LEU A 1 101 ? 5.343 4.472 -10.495 1.00 96.25 101 LEU A C 1
ATOM 751 O O . LEU A 1 101 ? 4.952 5.471 -11.086 1.00 96.25 101 LEU A O 1
ATOM 755 N N . ASP A 1 102 ? 6.620 4.179 -10.274 1.00 96.12 102 ASP A N 1
ATOM 756 C CA . ASP A 1 102 ? 7.742 4.925 -10.832 1.00 96.12 102 ASP A CA 1
ATOM 757 C C . ASP A 1 102 ? 8.632 3.994 -11.669 1.00 96.12 102 ASP A C 1
ATOM 759 O O . ASP A 1 102 ? 8.648 2.765 -11.489 1.00 96.12 102 ASP A O 1
ATOM 763 N N . ALA A 1 103 ? 9.447 4.575 -12.546 1.00 95.56 103 ALA A N 1
ATOM 764 C CA . ALA A 1 103 ? 10.537 3.838 -13.169 1.00 95.56 103 ALA A CA 1
ATOM 765 C C . ALA A 1 103 ? 11.580 3.408 -12.117 1.00 95.56 103 ALA A C 1
ATOM 767 O O . ALA A 1 103 ? 11.752 4.023 -11.059 1.00 95.56 103 ALA A O 1
ATOM 768 N N . ALA A 1 104 ? 12.260 2.290 -12.374 1.00 95.81 104 ALA A N 1
ATOM 769 C CA . ALA A 1 104 ? 13.356 1.818 -11.527 1.00 95.81 104 ALA A CA 1
ATOM 770 C C . ALA A 1 104 ? 14.716 2.435 -11.885 1.00 95.81 104 ALA A C 1
ATOM 772 O O . ALA A 1 104 ? 15.610 2.414 -11.037 1.00 95.81 104 ALA A O 1
ATOM 773 N N . TYR A 1 105 ? 14.854 2.939 -13.111 1.00 95.31 105 TYR A N 1
ATOM 774 C CA . TYR A 1 105 ? 16.002 3.703 -13.591 1.00 95.31 105 TYR A CA 1
ATOM 775 C C . TYR A 1 105 ? 15.670 5.198 -13.563 1.00 95.31 105 TYR A C 1
ATOM 777 O O . TYR A 1 105 ? 14.521 5.563 -13.799 1.00 95.31 105 TYR A O 1
ATOM 785 N N . GLU A 1 106 ? 16.652 6.045 -13.256 1.00 93.19 106 GLU A N 1
ATOM 786 C CA . GLU A 1 106 ? 16.454 7.501 -13.104 1.00 93.19 106 GLU A CA 1
ATOM 787 C C . GLU A 1 106 ? 16.260 8.231 -14.444 1.00 93.19 106 GLU A C 1
ATOM 789 O O . GLU A 1 106 ? 15.605 9.268 -14.499 1.00 93.19 106 GLU A O 1
ATOM 794 N N . ASP A 1 107 ? 16.809 7.689 -15.533 1.00 92.19 107 ASP A N 1
ATOM 795 C CA . ASP A 1 107 ? 16.679 8.208 -16.901 1.00 92.19 107 ASP A CA 1
ATOM 796 C C . ASP A 1 107 ? 15.467 7.663 -17.664 1.00 92.19 107 ASP A C 1
ATOM 798 O O . ASP A 1 107 ? 15.276 7.978 -18.837 1.00 92.19 107 ASP A O 1
ATOM 802 N N . GLU A 1 108 ? 14.623 6.875 -17.002 1.00 92.00 108 GLU A N 1
ATOM 803 C CA . GLU A 1 108 ? 13.381 6.357 -17.564 1.00 92.00 108 GLU A CA 1
ATOM 804 C C . GLU A 1 108 ? 12.185 7.080 -16.941 1.00 92.00 108 GLU A C 1
ATOM 806 O O . GLU A 1 108 ? 12.152 7.382 -15.747 1.00 92.00 108 GLU A O 1
ATOM 811 N N . ALA A 1 109 ? 11.159 7.336 -17.749 1.00 89.69 109 ALA A N 1
ATOM 812 C CA . ALA A 1 109 ? 9.928 7.958 -17.282 1.00 89.69 109 ALA A CA 1
ATOM 813 C C . ALA A 1 109 ? 8.803 6.923 -17.243 1.00 89.69 109 ALA A C 1
ATOM 815 O O . ALA A 1 109 ? 8.366 6.420 -18.276 1.00 89.69 109 ALA A O 1
ATOM 816 N N . ALA A 1 110 ? 8.297 6.651 -16.046 1.00 89.06 110 ALA A N 1
ATOM 817 C CA . ALA A 1 110 ? 7.044 5.941 -15.848 1.00 89.06 110 ALA A CA 1
ATOM 818 C C . ALA A 1 110 ? 6.314 6.571 -14.671 1.00 89.06 110 ALA A C 1
ATOM 820 O O . ALA A 1 110 ? 6.920 6.815 -13.630 1.00 89.06 110 ALA A O 1
ATOM 821 N N . TYR A 1 111 ? 5.029 6.844 -14.865 1.00 88.62 111 TYR A N 1
ATOM 822 C CA . TYR A 1 111 ? 4.148 7.320 -13.813 1.00 88.62 111 TYR A CA 1
ATOM 823 C C . TYR A 1 111 ? 2.755 6.752 -14.048 1.00 88.62 111 TYR A C 1
ATOM 825 O O . TYR A 1 111 ? 2.155 6.978 -15.102 1.00 88.62 111 TYR A O 1
ATOM 833 N N . ASP A 1 112 ? 2.264 6.002 -13.070 1.00 91.06 112 ASP A N 1
ATOM 834 C CA . ASP A 1 112 ? 0.905 5.471 -13.048 1.00 91.06 112 ASP A CA 1
ATOM 835 C C . ASP A 1 112 ? 0.436 5.310 -11.600 1.00 91.06 112 ASP A C 1
ATOM 837 O O . ASP A 1 112 ? 1.251 5.243 -10.677 1.00 91.06 112 ASP A O 1
ATOM 841 N N . THR A 1 113 ? -0.873 5.219 -11.397 1.00 92.62 113 THR A N 1
ATOM 842 C CA . THR A 1 113 ? -1.463 5.147 -10.060 1.00 92.62 113 THR A CA 1
ATOM 843 C C . THR A 1 113 ? -2.670 4.219 -10.041 1.00 92.62 113 THR A C 1
ATOM 845 O O . THR A 1 113 ? -3.629 4.423 -10.783 1.00 92.62 113 THR A O 1
ATOM 848 N N . ASN A 1 114 ? -2.662 3.239 -9.129 1.00 86.81 114 ASN A N 1
ATOM 849 C CA . ASN A 1 114 ? -3.760 2.291 -8.885 1.00 86.81 114 ASN A CA 1
ATOM 850 C C . ASN A 1 114 ? -4.275 1.578 -10.143 1.00 86.81 114 ASN A C 1
ATOM 852 O O . ASN A 1 114 ? -5.459 1.252 -10.237 1.00 86.81 114 ASN A O 1
ATOM 856 N N . ASN A 1 115 ? -3.403 1.348 -11.123 1.00 86.12 115 ASN A N 1
ATOM 857 C CA . ASN A 1 115 ? -3.848 0.924 -12.438 1.00 86.12 115 ASN A CA 1
ATOM 858 C C . ASN A 1 115 ? -3.525 -0.548 -12.723 1.00 86.12 115 ASN A C 1
ATOM 860 O O . ASN A 1 115 ? -2.387 -1.007 -12.629 1.00 86.12 115 ASN A O 1
ATOM 864 N N . GLU A 1 116 ? -4.558 -1.300 -13.096 1.00 86.00 116 GLU A N 1
ATOM 865 C CA . GLU A 1 116 ? -4.461 -2.719 -13.452 1.00 86.00 116 GLU A CA 1
ATOM 866 C C . GLU A 1 116 ? -4.324 -2.940 -14.971 1.00 86.00 116 GLU A C 1
ATOM 868 O O . GLU A 1 116 ? -4.067 -4.061 -15.418 1.00 86.00 116 GLU A O 1
ATOM 873 N N . ALA A 1 117 ? -4.489 -1.889 -15.781 1.00 83.19 117 ALA A N 1
ATOM 874 C CA . ALA A 1 117 ? -4.468 -1.952 -17.242 1.00 83.19 117 ALA A CA 1
ATOM 875 C C . ALA A 1 117 ? -3.728 -0.751 -17.858 1.00 83.19 117 ALA A C 1
ATOM 877 O O . ALA A 1 117 ? -3.517 0.261 -17.213 1.00 83.19 117 ALA A O 1
ATOM 878 N N . GLY A 1 118 ? -3.342 -0.837 -19.130 1.00 83.94 118 GLY A N 1
ATOM 879 C CA . GLY A 1 118 ? -2.641 0.250 -19.825 1.00 83.94 118 GLY A CA 1
ATOM 880 C C . GLY A 1 118 ? -1.140 0.014 -19.971 1.00 83.94 118 GLY A C 1
ATOM 881 O O . GLY A 1 118 ? -0.661 -1.109 -19.800 1.00 83.94 118 GLY A O 1
ATOM 882 N N . ASP A 1 119 ? -0.424 1.076 -20.334 1.00 87.06 119 ASP A N 1
ATOM 883 C CA . ASP A 1 119 ? 0.932 0.999 -20.896 1.00 87.06 119 ASP A CA 1
ATOM 884 C C . ASP A 1 119 ? 1.966 0.439 -19.912 1.00 87.06 119 ASP A C 1
ATOM 886 O O . ASP A 1 119 ? 2.923 -0.218 -20.322 1.00 87.06 119 ASP A O 1
ATOM 890 N N . TYR A 1 120 ? 1.734 0.619 -18.609 1.00 92.50 120 TYR A N 1
ATOM 891 C CA . TYR A 1 120 ? 2.644 0.156 -17.565 1.00 92.50 120 TYR A CA 1
ATOM 892 C C . TYR A 1 120 ? 2.189 -1.122 -16.844 1.00 92.50 120 TYR A C 1
ATOM 894 O O . TYR A 1 120 ? 2.911 -1.679 -16.017 1.00 92.50 120 TYR A O 1
ATOM 902 N N . ALA A 1 121 ? 1.002 -1.646 -17.157 1.00 93.38 121 ALA A N 1
ATOM 903 C CA . ALA A 1 121 ? 0.401 -2.774 -16.439 1.00 93.38 121 ALA A CA 1
ATOM 904 C C . ALA A 1 121 ? 1.264 -4.053 -16.468 1.00 93.38 121 ALA A C 1
ATOM 906 O O . ALA A 1 121 ? 1.269 -4.846 -15.517 1.00 93.38 121 ALA A O 1
ATOM 907 N N . ASN A 1 122 ? 2.007 -4.259 -17.558 1.00 95.19 122 ASN A N 1
ATOM 908 C CA . ASN A 1 122 ? 2.909 -5.390 -17.786 1.00 95.19 122 ASN A CA 1
ATOM 909 C C . ASN A 1 122 ? 4.342 -5.161 -17.269 1.00 95.19 122 ASN A C 1
ATOM 911 O O . ASN A 1 122 ? 5.153 -6.092 -17.346 1.00 95.19 122 ASN A O 1
ATOM 915 N N . TRP A 1 123 ? 4.661 -3.975 -16.742 1.00 97.00 123 TRP A N 1
ATOM 916 C CA . TRP A 1 123 ? 5.993 -3.658 -16.229 1.00 97.00 123 TRP A CA 1
ATOM 917 C C . TRP A 1 123 ? 6.322 -4.501 -15.005 1.00 97.00 123 TRP A C 1
ATOM 919 O O . TRP A 1 123 ? 5.462 -4.784 -14.168 1.00 97.00 123 TRP A O 1
ATOM 929 N N . LYS A 1 124 ? 7.577 -4.935 -14.901 1.00 97.62 124 LYS A N 1
ATOM 930 C CA . LYS A 1 124 ? 8.045 -5.831 -13.843 1.00 97.62 124 LYS A CA 1
ATOM 931 C C . LYS A 1 124 ? 8.524 -5.021 -12.647 1.00 97.62 124 LYS A C 1
ATOM 933 O O . LYS A 1 124 ? 9.490 -4.272 -12.746 1.00 97.62 124 LYS A O 1
ATOM 938 N N . VAL A 1 125 ? 7.910 -5.248 -11.492 1.00 97.50 125 VAL A N 1
ATOM 939 C CA . VAL A 1 125 ? 8.269 -4.580 -10.237 1.00 97.50 125 VAL A CA 1
ATOM 940 C C . VAL A 1 125 ? 9.640 -5.053 -9.747 1.00 97.50 125 VAL A C 1
ATOM 942 O O . VAL A 1 125 ? 9.865 -6.245 -9.528 1.00 97.50 125 VAL A O 1
ATOM 945 N N . CYS A 1 126 ? 10.540 -4.110 -9.500 1.00 97.56 126 CYS A N 1
ATOM 946 C CA . CYS A 1 126 ? 11.888 -4.341 -8.983 1.00 97.56 126 CYS A CA 1
ATOM 947 C C . CYS A 1 126 ? 11.994 -3.991 -7.495 1.00 97.56 126 CYS A C 1
ATOM 949 O O . CYS A 1 126 ? 12.570 -4.744 -6.696 1.00 97.56 126 CYS A O 1
ATOM 951 N N . PHE A 1 127 ? 11.373 -2.881 -7.090 1.00 96.94 127 PHE A N 1
ATOM 952 C CA . PHE A 1 127 ? 11.396 -2.402 -5.711 1.00 96.94 127 PHE A CA 1
ATOM 953 C C . PHE A 1 127 ? 10.001 -2.010 -5.233 1.00 96.94 127 PHE A C 1
ATOM 955 O O . PHE A 1 127 ? 9.147 -1.608 -6.010 1.00 96.94 127 PHE A O 1
ATOM 962 N N . GLN A 1 128 ? 9.797 -2.119 -3.924 1.00 96.88 128 GLN A N 1
ATOM 963 C CA . GLN A 1 128 ? 8.587 -1.695 -3.224 1.00 96.88 128 GLN A CA 1
ATOM 964 C C . GLN A 1 128 ? 9.016 -0.798 -2.060 1.00 96.88 128 GLN A C 1
ATOM 966 O O . GLN A 1 128 ? 9.973 -1.149 -1.359 1.00 96.88 128 GLN A O 1
ATOM 971 N N . SER A 1 129 ? 8.359 0.349 -1.876 1.00 96.12 129 SER A N 1
ATOM 972 C CA . SER A 1 129 ? 8.684 1.314 -0.813 1.00 96.12 129 SER A CA 1
ATOM 973 C C . SER A 1 129 ? 8.504 0.701 0.578 1.00 96.12 129 SER A C 1
ATOM 975 O O . SER A 1 129 ? 9.377 0.821 1.439 1.00 96.12 129 SER A O 1
ATOM 977 N N . VAL A 1 130 ? 7.416 -0.047 0.773 1.00 96.38 130 VAL A N 1
ATOM 978 C CA . VAL A 1 130 ? 7.152 -0.799 2.000 1.00 96.38 130 VAL A CA 1
ATOM 979 C C . VAL A 1 130 ? 7.756 -2.193 1.890 1.00 96.38 130 VAL A C 1
ATOM 981 O O . VAL A 1 130 ? 7.459 -2.962 0.975 1.00 96.38 130 VAL A O 1
ATOM 984 N N . LYS A 1 131 ? 8.595 -2.570 2.857 1.00 96.25 131 LYS A N 1
ATOM 985 C CA . LYS A 1 131 ? 9.227 -3.895 2.892 1.00 96.25 131 LYS A CA 1
ATOM 986 C C . LYS A 1 131 ? 8.186 -5.000 3.094 1.00 96.25 131 LYS A C 1
ATOM 988 O O . LYS A 1 131 ? 7.346 -4.903 3.989 1.00 96.25 131 LYS A O 1
ATOM 993 N N . ALA A 1 132 ? 8.301 -6.090 2.336 1.00 96.50 132 ALA A N 1
ATOM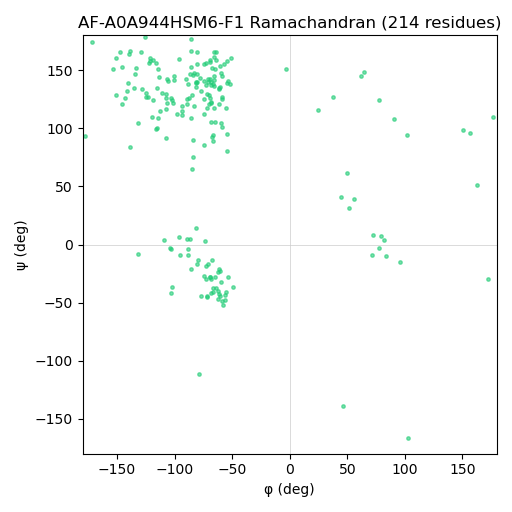 994 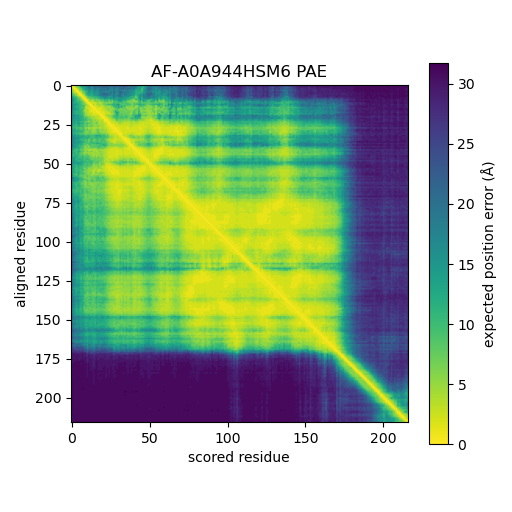C CA . ALA A 1 132 ? 7.449 -7.267 2.490 1.00 96.50 132 ALA A CA 1
ATOM 995 C C . ALA A 1 132 ? 7.417 -7.777 3.945 1.00 96.50 132 ALA A C 1
ATOM 997 O O . ALA A 1 132 ? 8.440 -7.825 4.633 1.00 96.50 132 ALA A O 1
ATOM 998 N N . GLY A 1 133 ? 6.228 -8.158 4.412 1.00 95.69 133 GLY A N 1
ATOM 999 C CA . GLY A 1 133 ? 5.968 -8.608 5.781 1.00 95.69 133 GLY A CA 1
ATOM 1000 C C . GLY A 1 133 ? 5.740 -7.487 6.803 1.00 95.69 133 GLY A C 1
ATOM 1001 O O . GLY A 1 133 ? 5.314 -7.787 7.922 1.00 95.69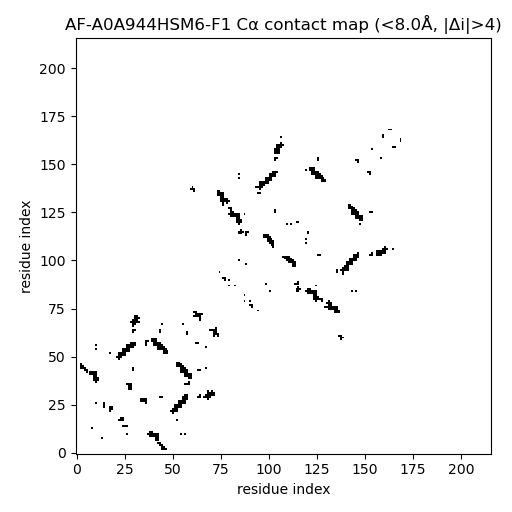 133 GLY A O 1
ATOM 1002 N N . THR A 1 134 ? 5.982 -6.224 6.436 1.00 96.31 134 THR A N 1
ATOM 1003 C CA . THR A 1 134 ? 5.668 -5.052 7.272 1.00 96.31 134 THR A CA 1
ATOM 1004 C C . THR A 1 134 ? 4.157 -4.881 7.378 1.00 96.31 134 THR A C 1
ATOM 1006 O O . THR A 1 134 ? 3.444 -5.134 6.414 1.00 96.31 134 THR A O 1
ATOM 1009 N N . ALA A 1 135 ? 3.656 -4.478 8.545 1.00 93.75 135 ALA A N 1
ATOM 1010 C CA . ALA A 1 135 ? 2.238 -4.179 8.721 1.00 93.75 135 ALA A CA 1
ATOM 1011 C C . ALA A 1 135 ? 1.865 -2.892 7.970 1.00 93.75 135 ALA A C 1
ATOM 1013 O O . ALA A 1 135 ? 2.508 -1.863 8.179 1.00 93.75 135 ALA A O 1
ATOM 1014 N N . LEU A 1 136 ? 0.824 -2.962 7.147 1.00 93.12 136 LEU A N 1
ATOM 1015 C CA . LEU A 1 136 ? 0.222 -1.827 6.456 1.00 93.12 136 LEU A CA 1
ATOM 1016 C C . LEU A 1 136 ? -0.771 -1.165 7.416 1.00 93.12 136 LEU A C 1
ATOM 1018 O O . LEU A 1 136 ? -1.909 -1.601 7.549 1.00 93.12 136 LEU A O 1
ATOM 1022 N N . GLN A 1 137 ? -0.280 -0.195 8.190 1.00 90.81 137 GLN A N 1
ATOM 1023 C CA . GLN A 1 137 ? -1.092 0.563 9.144 1.00 90.81 137 GLN A CA 1
ATOM 1024 C C . GLN A 1 137 ? -1.766 1.722 8.421 1.00 90.81 137 GLN A C 1
ATOM 1026 O O . GLN A 1 137 ? -1.059 2.493 7.782 1.00 90.81 137 GLN A O 1
ATOM 1031 N N . TYR A 1 138 ? -3.083 1.854 8.585 1.00 86.56 138 TYR A N 1
ATOM 1032 C CA . TYR A 1 138 ? -3.885 2.930 7.992 1.00 86.56 138 TYR A CA 1
ATOM 1033 C C . TYR A 1 138 ? -3.756 3.025 6.471 1.00 86.56 138 TYR A C 1
ATOM 1035 O O . TYR A 1 138 ? -3.676 4.131 5.955 1.00 86.56 138 TYR A O 1
ATOM 1043 N N . GLU A 1 139 ? -3.691 1.876 5.785 1.00 90.06 139 GLU A N 1
ATOM 1044 C CA . GLU A 1 139 ? -3.688 1.823 4.314 1.00 90.06 139 GLU A CA 1
ATOM 1045 C C . GLU A 1 139 ? -2.640 2.790 3.721 1.00 90.06 139 GLU A C 1
ATOM 1047 O O . GLU A 1 139 ? -2.986 3.754 3.046 1.00 90.06 139 GLU A O 1
ATOM 1052 N N . PRO A 1 140 ? -1.340 2.604 4.020 1.00 93.88 140 PRO A N 1
ATOM 1053 C CA . PRO A 1 140 ? -0.331 3.571 3.618 1.00 93.88 140 PRO A CA 1
ATOM 1054 C C . PRO A 1 140 ? -0.176 3.583 2.097 1.00 93.88 140 PRO A C 1
ATOM 1056 O O . PRO A 1 140 ? -0.336 2.544 1.447 1.00 93.88 140 PRO A O 1
ATOM 1059 N N . ASP A 1 141 ? 0.236 4.727 1.559 1.00 95.56 141 ASP A N 1
ATOM 1060 C CA . ASP A 1 141 ? 0.617 4.830 0.154 1.00 95.56 141 ASP A CA 1
ATOM 1061 C C . ASP A 1 141 ? 1.887 4.008 -0.119 1.00 95.56 141 ASP A C 1
ATOM 1063 O O . ASP A 1 141 ? 2.846 3.971 0.669 1.00 95.56 141 ASP A O 1
ATOM 1067 N N . VAL A 1 142 ? 1.892 3.311 -1.249 1.00 97.00 142 VAL A N 1
ATOM 1068 C CA . VAL A 1 142 ? 2.946 2.399 -1.682 1.00 97.00 142 VAL A CA 1
ATOM 1069 C C . VAL A 1 142 ? 3.454 2.837 -3.045 1.00 97.00 142 VAL A C 1
ATOM 1071 O O . VAL A 1 142 ? 2.706 2.902 -4.008 1.00 97.00 142 VAL A O 1
ATOM 1074 N N . THR A 1 143 ? 4.765 3.021 -3.153 1.00 97.19 143 THR A N 1
ATOM 1075 C CA . THR A 1 143 ? 5.435 3.264 -4.431 1.00 97.19 143 THR A CA 1
ATOM 1076 C C . THR A 1 143 ? 6.126 1.987 -4.878 1.00 97.19 143 THR A C 1
ATOM 1078 O O . THR A 1 143 ? 6.920 1.387 -4.134 1.00 97.19 143 THR A O 1
ATOM 1081 N N . LEU A 1 144 ? 5.828 1.561 -6.098 1.00 97.25 144 LEU A N 1
ATOM 1082 C CA . LEU A 1 144 ? 6.464 0.444 -6.775 1.00 97.25 144 LEU A CA 1
ATOM 1083 C C . LEU A 1 144 ? 7.368 0.993 -7.870 1.00 97.25 144 LEU A C 1
ATOM 1085 O O . LEU A 1 144 ? 6.934 1.779 -8.697 1.00 97.25 144 LEU A O 1
ATOM 1089 N N . HIS A 1 145 ? 8.618 0.546 -7.891 1.00 97.25 145 HIS A N 1
ATOM 1090 C CA . HIS A 1 145 ? 9.542 0.891 -8.966 1.00 97.25 145 HIS A CA 1
ATOM 1091 C C . HIS A 1 145 ? 9.652 -0.290 -9.909 1.00 97.25 145 HIS A C 1
ATOM 1093 O O . HIS A 1 145 ? 9.987 -1.396 -9.455 1.00 97.25 145 HIS A O 1
ATOM 1099 N N . ALA A 1 146 ? 9.384 -0.074 -11.188 1.00 96.94 146 ALA A N 1
ATOM 1100 C CA . ALA A 1 146 ? 9.345 -1.132 -12.185 1.00 96.94 146 ALA A CA 1
ATOM 1101 C C . ALA A 1 146 ? 10.194 -0.810 -13.415 1.00 96.94 146 ALA A C 1
ATOM 1103 O O . ALA A 1 146 ? 10.617 0.321 -13.632 1.00 96.94 146 ALA A O 1
ATOM 1104 N N . VAL A 1 147 ? 10.437 -1.844 -14.210 1.00 96.94 147 VAL A N 1
ATOM 1105 C CA . VAL A 1 147 ? 11.079 -1.748 -15.523 1.00 96.94 147 VAL A CA 1
ATOM 1106 C C . VAL A 1 147 ? 10.145 -2.300 -16.586 1.00 96.94 147 VAL A C 1
ATOM 1108 O O . VAL A 1 147 ? 9.274 -3.129 -16.278 1.00 96.94 147 VAL A O 1
ATOM 1111 N N . GLU A 1 148 ? 10.351 -1.885 -17.831 1.00 94.94 148 GLU A N 1
ATOM 1112 C CA . GLU A 1 148 ? 9.597 -2.413 -18.959 1.00 94.94 148 GLU A CA 1
ATOM 1113 C C . GLU A 1 148 ? 9.746 -3.946 -19.057 1.00 94.94 148 GLU A C 1
ATOM 1115 O O . GLU A 1 148 ? 10.678 -4.580 -18.541 1.00 94.94 148 GLU A O 1
ATOM 1120 N N . SER A 1 149 ? 8.759 -4.588 -19.678 1.00 90.75 149 SER A N 1
ATOM 1121 C CA . SER A 1 149 ? 8.762 -6.035 -19.848 1.00 90.75 149 SER A CA 1
ATOM 1122 C C . SER A 1 149 ? 9.999 -6.507 -20.619 1.00 90.75 149 SER A C 1
ATOM 1124 O O . SER A 1 149 ? 10.273 -6.056 -21.723 1.00 90.75 149 SER A O 1
ATOM 1126 N N . GLY A 1 150 ? 10.730 -7.465 -20.045 1.00 89.38 150 GLY A N 1
ATOM 1127 C CA . GLY A 1 150 ? 11.963 -8.004 -20.630 1.00 89.38 150 GLY A CA 1
ATOM 1128 C C . GLY A 1 150 ? 13.245 -7.357 -20.105 1.00 89.38 150 GLY A C 1
ATOM 1129 O O . GLY A 1 150 ? 14.306 -7.968 -20.217 1.00 89.38 150 GLY A O 1
ATOM 1130 N N . GLU A 1 151 ? 13.158 -6.206 -19.440 1.00 93.44 151 GLU A N 1
ATOM 1131 C CA . GLU A 1 151 ? 14.335 -5.518 -18.910 1.00 93.44 151 GLU A CA 1
ATOM 1132 C C . GLU A 1 151 ? 14.820 -6.104 -17.582 1.00 93.44 151 GLU A C 1
ATOM 1134 O O . GLU A 1 151 ? 14.075 -6.741 -16.821 1.00 93.44 151 GLU A O 1
ATOM 1139 N N . ALA A 1 152 ? 16.108 -5.923 -17.293 1.00 94.00 152 ALA A N 1
ATOM 1140 C CA . ALA A 1 152 ? 16.689 -6.316 -16.018 1.00 94.00 152 ALA A CA 1
ATOM 1141 C C . ALA A 1 152 ? 16.332 -5.289 -14.939 1.00 94.00 152 ALA A C 1
ATOM 1143 O O . ALA A 1 152 ? 16.282 -4.094 -15.192 1.00 94.00 152 ALA A O 1
ATOM 1144 N N . CYS A 1 153 ? 16.093 -5.765 -13.718 1.00 95.94 153 CYS A N 1
ATOM 1145 C CA . CYS A 1 153 ? 15.995 -4.850 -12.590 1.00 95.94 153 CYS A CA 1
ATOM 1146 C C . CYS A 1 153 ? 17.393 -4.328 -12.246 1.00 95.94 153 CYS A C 1
ATOM 1148 O O . CYS A 1 153 ? 18.314 -5.152 -12.165 1.00 95.94 153 CYS A O 1
ATOM 1150 N N . PRO A 1 154 ? 17.554 -3.026 -11.965 1.00 95.44 154 PRO A N 1
ATOM 1151 C CA . PRO A 1 154 ? 18.825 -2.523 -11.478 1.00 95.44 154 PRO A CA 1
ATOM 1152 C C . PRO A 1 154 ? 19.153 -3.123 -10.103 1.00 95.44 154 PRO A C 1
ATOM 1154 O O . PRO A 1 154 ? 18.279 -3.621 -9.385 1.00 95.44 154 PRO A O 1
ATOM 1157 N N . SER A 1 155 ? 20.432 -3.109 -9.728 1.00 92.94 155 SER A N 1
ATOM 1158 C CA . SER A 1 155 ? 20.884 -3.628 -8.429 1.00 92.94 155 SER A CA 1
ATOM 1159 C C . SER A 1 155 ? 20.423 -2.748 -7.259 1.00 92.94 155 SER A C 1
ATOM 1161 O O . SER A 1 155 ? 20.184 -3.252 -6.158 1.00 92.94 155 SER A O 1
ATOM 1163 N N . SER A 1 156 ? 20.237 -1.452 -7.508 1.00 91.94 156 SER A N 1
ATOM 1164 C CA . SER A 1 156 ? 19.711 -0.458 -6.574 1.00 91.94 156 SER A CA 1
ATOM 1165 C C . SER A 1 156 ? 18.903 0.612 -7.311 1.00 91.94 156 SER A C 1
ATOM 1167 O O . SER A 1 156 ? 18.984 0.725 -8.528 1.00 91.94 156 SER A O 1
ATOM 1169 N N . LYS A 1 157 ? 18.132 1.409 -6.562 1.00 85.75 157 LYS A N 1
ATOM 1170 C CA . LYS A 1 157 ? 17.559 2.664 -7.079 1.00 85.75 157 LYS A CA 1
ATOM 1171 C C . LYS A 1 157 ? 18.677 3.671 -7.389 1.00 85.75 157 LYS A C 1
ATOM 1173 O O . LYS A 1 157 ? 19.790 3.484 -6.887 1.00 85.75 157 LYS A O 1
ATOM 1178 N N . GLY A 1 158 ? 18.375 4.734 -8.133 1.00 81.88 158 GLY A N 1
ATOM 1179 C CA . GLY A 1 158 ? 19.349 5.789 -8.432 1.00 81.88 158 GLY A CA 1
ATOM 1180 C C . GLY A 1 158 ? 20.302 5.470 -9.580 1.00 81.88 158 GLY A C 1
ATOM 1181 O O . GLY A 1 158 ? 21.233 6.229 -9.809 1.00 81.88 158 GLY A O 1
ATOM 1182 N N . LEU A 1 159 ? 20.131 4.327 -10.249 1.00 91.38 159 LEU A N 1
ATOM 1183 C CA . LEU A 1 159 ? 20.980 3.950 -11.372 1.00 91.38 159 LEU A CA 1
ATOM 1184 C C . LEU A 1 159 ? 20.387 4.473 -12.674 1.00 91.38 159 LEU A C 1
ATOM 1186 O O . LEU A 1 159 ? 19.173 4.419 -12.876 1.00 91.38 159 LEU A O 1
ATOM 1190 N N . TYR A 1 160 ? 21.277 4.906 -13.557 1.00 91.81 160 TYR A N 1
ATOM 1191 C CA . TYR A 1 160 ? 20.969 5.233 -14.938 1.00 91.81 160 TYR A CA 1
ATOM 1192 C C . TYR A 1 160 ? 21.107 3.973 -15.786 1.00 91.81 160 TYR A C 1
ATOM 1194 O O . TYR A 1 160 ? 22.012 3.155 -15.577 1.00 91.81 160 TYR A O 1
ATOM 1202 N N . LYS A 1 161 ? 20.176 3.781 -16.710 1.00 90.19 161 LYS A N 1
ATOM 1203 C CA . LYS A 1 161 ? 20.212 2.682 -17.668 1.00 90.19 161 LYS A CA 1
ATOM 1204 C C . LYS A 1 161 ? 21.308 2.914 -18.696 1.00 90.19 161 LYS A C 1
ATOM 1206 O O . LYS A 1 161 ? 22.071 1.989 -18.975 1.00 90.19 161 LYS A O 1
ATOM 1211 N N . ASP A 1 162 ? 21.398 4.137 -19.211 1.00 89.69 162 ASP A N 1
ATOM 1212 C CA . ASP A 1 162 ? 22.553 4.610 -19.964 1.00 89.69 162 ASP A CA 1
ATOM 1213 C C . ASP A 1 162 ? 23.459 5.422 -19.028 1.00 89.69 162 ASP A C 1
ATOM 1215 O O . ASP A 1 162 ? 23.073 6.513 -18.600 1.00 89.69 162 ASP A O 1
ATOM 1219 N N . PRO A 1 163 ? 24.672 4.934 -18.707 1.00 86.75 163 PRO A N 1
ATOM 1220 C CA . PRO A 1 163 ? 25.603 5.666 -17.860 1.00 86.75 163 PRO A CA 1
ATOM 1221 C C . PRO A 1 163 ? 25.894 7.087 -18.348 1.00 86.75 163 PRO A C 1
ATOM 1223 O O . PRO A 1 163 ? 26.164 7.939 -17.520 1.00 86.75 163 PRO A O 1
ATOM 1226 N N . THR A 1 164 ? 25.812 7.376 -19.650 1.00 88.19 164 THR A N 1
ATOM 1227 C CA . THR A 1 164 ? 26.087 8.724 -20.183 1.00 88.19 164 THR A CA 1
ATOM 1228 C C . THR A 1 164 ? 25.010 9.757 -19.839 1.00 88.19 164 THR A C 1
ATOM 1230 O O . THR A 1 164 ? 25.276 10.957 -19.915 1.00 88.19 164 THR A O 1
ATOM 1233 N N . ASN A 1 165 ? 23.819 9.312 -19.420 1.00 89.06 165 ASN A N 1
ATOM 1234 C CA . ASN A 1 165 ? 22.773 10.182 -18.879 1.00 89.06 165 ASN A CA 1
ATOM 1235 C C . ASN A 1 165 ? 23.022 10.559 -17.409 1.00 89.06 165 ASN A C 1
ATOM 1237 O O . ASN A 1 165 ? 22.351 11.458 -16.898 1.00 89.06 165 ASN A O 1
ATOM 1241 N N . ASP A 1 166 ? 23.953 9.884 -16.726 1.00 89.56 166 ASP A N 1
ATOM 1242 C CA . ASP A 1 166 ? 24.314 10.203 -15.348 1.00 89.56 166 ASP A CA 1
ATOM 1243 C C . ASP A 1 166 ? 25.035 11.567 -15.312 1.00 89.56 166 ASP A C 1
ATOM 1245 O O . ASP A 1 166 ? 26.056 11.743 -15.983 1.00 89.56 166 ASP A O 1
ATOM 1249 N N . PRO A 1 167 ? 24.541 12.562 -14.549 1.00 86.38 167 PRO A N 1
ATOM 1250 C CA . PRO A 1 167 ? 25.188 13.870 -14.442 1.00 86.38 167 PRO A CA 1
ATOM 1251 C C . PRO A 1 167 ? 26.609 13.805 -13.864 1.00 86.38 167 PRO A C 1
ATOM 1253 O O . PRO A 1 167 ? 27.388 14.734 -14.087 1.00 86.38 167 PRO A O 1
ATOM 1256 N N . ASP A 1 168 ? 26.946 12.730 -13.147 1.00 86.69 168 ASP A N 1
ATOM 1257 C CA . ASP A 1 168 ? 28.279 12.480 -12.597 1.00 86.69 168 ASP A CA 1
ATOM 1258 C C . ASP A 1 168 ? 29.132 11.568 -13.508 1.00 86.69 168 ASP A C 1
ATOM 1260 O O . ASP A 1 168 ? 30.243 11.177 -13.131 1.00 86.69 168 ASP A O 1
ATOM 1264 N N . TYR A 1 169 ? 28.651 11.228 -14.712 1.00 82.94 169 TYR A N 1
ATOM 1265 C CA . TYR A 1 169 ? 29.379 10.383 -15.655 1.00 82.94 169 TYR A CA 1
ATOM 1266 C C . TYR A 1 169 ? 30.704 11.019 -16.082 1.00 82.94 169 TYR A C 1
ATOM 1268 O O . TYR A 1 169 ? 30.754 12.094 -16.684 1.00 82.94 169 TYR A O 1
ATOM 1276 N N . VAL A 1 170 ? 31.795 10.301 -15.818 1.00 80.12 170 VAL A N 1
ATOM 1277 C CA . VAL A 1 170 ? 33.123 10.599 -16.353 1.00 80.12 170 VAL A CA 1
ATOM 1278 C C . VAL A 1 170 ? 33.519 9.491 -17.317 1.00 80.12 170 VAL A C 1
ATOM 1280 O O . VAL A 1 170 ? 33.699 8.342 -16.911 1.00 80.12 170 VAL A O 1
ATOM 1283 N N . ASP A 1 171 ? 33.660 9.842 -18.592 1.00 76.75 171 ASP A N 1
ATOM 1284 C CA . ASP A 1 171 ? 34.156 8.928 -19.615 1.00 76.75 171 ASP A CA 1
ATOM 1285 C C . ASP A 1 171 ? 35.613 8.566 -19.294 1.00 76.75 171 ASP A C 1
ATOM 1287 O O . ASP A 1 171 ? 36.521 9.395 -19.403 1.00 76.75 171 ASP A O 1
ATOM 1291 N N . HIS A 1 172 ? 35.833 7.348 -18.802 1.00 65.44 172 HIS A N 1
ATOM 1292 C CA . HIS A 1 172 ? 37.171 6.781 -18.697 1.00 65.44 172 HIS A CA 1
ATOM 1293 C C . HIS A 1 172 ? 37.511 6.160 -20.048 1.00 65.44 172 HIS A C 1
ATOM 1295 O O . HIS A 1 172 ? 37.507 4.942 -20.194 1.00 65.44 172 HIS A O 1
ATOM 1301 N N . ASP A 1 173 ? 37.820 7.009 -21.023 1.00 62.06 173 ASP A N 1
ATOM 1302 C CA . ASP A 1 173 ? 38.614 6.600 -22.173 1.00 62.06 173 ASP A CA 1
ATOM 1303 C C . ASP A 1 173 ? 40.058 6.470 -21.656 1.00 62.06 173 ASP A C 1
ATOM 1305 O O . ASP A 1 173 ? 40.841 7.429 -21.614 1.00 62.06 173 ASP A O 1
ATOM 1309 N N . ASP A 1 174 ? 40.393 5.303 -21.099 1.00 52.59 174 ASP A N 1
ATOM 1310 C CA . ASP A 1 174 ? 41.778 4.951 -20.844 1.00 52.59 174 ASP A CA 1
ATOM 1311 C C . ASP A 1 174 ? 42.456 4.791 -22.200 1.00 52.59 174 ASP A C 1
ATOM 1313 O O . ASP A 1 174 ? 42.420 3.743 -22.832 1.00 52.59 174 ASP A O 1
ATOM 1317 N N . GLY A 1 175 ? 43.075 5.881 -22.654 1.00 52.47 175 GLY A N 1
ATOM 1318 C CA . GLY A 1 175 ? 43.967 5.887 -23.797 1.00 52.47 175 GLY A CA 1
ATOM 1319 C C . GLY A 1 175 ? 45.074 4.858 -23.598 1.00 52.47 175 GLY A C 1
ATOM 1320 O O . GLY A 1 175 ? 46.111 5.143 -22.993 1.00 52.47 175 GLY A O 1
ATOM 1321 N N . TRP A 1 176 ? 44.863 3.663 -24.143 1.00 45.22 176 TRP A N 1
ATOM 1322 C CA . TRP A 1 176 ? 45.912 2.696 -24.410 1.00 45.22 176 TRP A CA 1
ATOM 1323 C C . TRP A 1 176 ? 46.789 3.320 -25.492 1.00 45.22 176 TRP A C 1
ATOM 1325 O O . TRP A 1 176 ? 46.543 3.208 -26.690 1.00 45.22 176 TRP A O 1
ATOM 1335 N N . SER A 1 177 ? 47.793 4.069 -25.042 1.00 45.25 177 SER A N 1
ATOM 1336 C CA . SER A 1 177 ? 48.950 4.395 -25.861 1.00 45.25 177 SER A CA 1
ATOM 1337 C C . SER A 1 177 ? 49.687 3.082 -26.081 1.00 45.25 177 SER A C 1
ATOM 1339 O O . SER A 1 177 ? 50.473 2.678 -25.231 1.00 45.25 177 SER A O 1
ATOM 1341 N N . GLU A 1 178 ? 49.373 2.393 -27.177 1.00 48.38 178 GLU A N 1
ATOM 1342 C CA . GLU A 1 178 ? 50.212 1.316 -27.687 1.00 48.38 178 GLU A CA 1
ATOM 1343 C C . GLU A 1 178 ? 51.584 1.916 -28.008 1.00 48.38 178 GLU A C 1
ATOM 1345 O O . GLU A 1 178 ? 51.786 2.668 -28.965 1.00 48.38 178 GLU A O 1
ATOM 1350 N N . ASP A 1 179 ? 52.526 1.624 -27.126 1.00 49.81 179 ASP A N 1
ATOM 1351 C CA . ASP A 1 179 ? 53.943 1.641 -27.392 1.00 49.81 17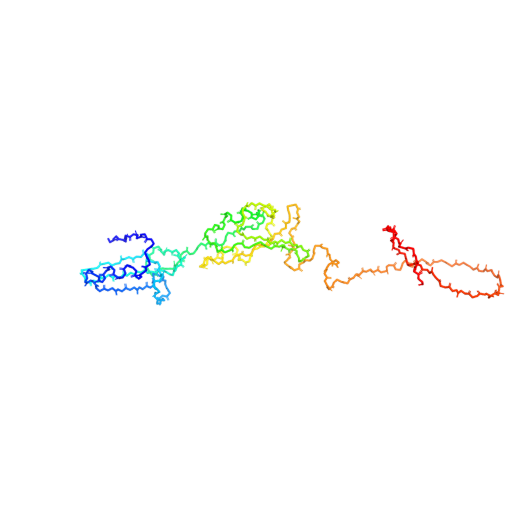9 ASP A CA 1
ATOM 1352 C C . ASP A 1 179 ? 54.256 0.666 -28.533 1.00 49.81 179 ASP A C 1
ATOM 1354 O O . ASP A 1 179 ? 54.381 -0.533 -28.322 1.00 49.81 179 ASP A O 1
ATOM 1358 N N . ASP A 1 180 ? 54.455 1.180 -29.747 1.00 45.16 180 ASP A N 1
ATOM 1359 C CA . ASP A 1 180 ? 55.223 0.453 -30.757 1.00 45.16 180 ASP A CA 1
ATOM 1360 C C . ASP A 1 180 ? 56.499 1.230 -31.087 1.00 45.16 180 ASP A C 1
ATOM 1362 O O . ASP A 1 180 ? 56.530 2.249 -31.783 1.00 45.16 180 ASP A O 1
ATOM 1366 N N . SER A 1 181 ? 57.578 0.757 -30.471 1.00 48.50 181 SER A N 1
ATOM 1367 C CA . SER A 1 181 ? 58.944 1.163 -30.754 1.00 48.50 181 SER A CA 1
ATOM 1368 C C . SER A 1 181 ? 59.458 0.378 -31.956 1.00 48.50 181 SER A C 1
ATOM 1370 O O . SER A 1 181 ? 59.645 -0.832 -31.860 1.00 48.50 181 SER A O 1
ATOM 1372 N N . SER A 1 182 ? 59.831 1.059 -33.043 1.00 44.97 182 SER A N 1
ATOM 1373 C CA . SER A 1 182 ? 60.850 0.546 -33.967 1.00 44.97 182 SER A CA 1
ATOM 1374 C C . SER A 1 182 ? 61.618 1.663 -34.671 1.00 44.97 182 SER A C 1
ATOM 1376 O O . SER A 1 182 ? 61.068 2.607 -35.228 1.00 44.97 182 SER A O 1
ATOM 1378 N N . SER A 1 183 ? 62.937 1.528 -34.582 1.00 49.00 183 SER A N 1
ATOM 1379 C CA . SER A 1 183 ? 63.991 2.436 -35.024 1.00 49.00 183 SER A CA 1
ATOM 1380 C C . SER A 1 183 ? 64.316 2.243 -36.511 1.00 49.00 183 SER A C 1
ATOM 1382 O O . SER A 1 183 ? 64.334 1.109 -36.985 1.00 49.00 183 SER A O 1
ATOM 1384 N N . GLY A 1 184 ? 64.670 3.313 -37.232 1.00 37.81 184 GLY A N 1
ATOM 1385 C CA . GLY A 1 184 ? 65.174 3.203 -38.607 1.00 37.81 184 GLY A CA 1
ATOM 1386 C C . GLY A 1 184 ? 65.449 4.548 -39.283 1.00 37.81 184 GLY A C 1
ATOM 1387 O O . GLY A 1 184 ? 64.530 5.286 -39.595 1.00 37.81 184 GLY A O 1
ATOM 1388 N N . ASP A 1 185 ? 66.732 4.829 -39.471 1.00 39.91 185 ASP A N 1
ATOM 1389 C CA . ASP A 1 185 ? 67.421 6.076 -39.826 1.00 39.91 185 ASP A CA 1
ATOM 1390 C C . ASP A 1 185 ? 67.323 6.579 -41.298 1.00 39.91 185 ASP A C 1
ATOM 1392 O O . ASP A 1 185 ? 67.235 5.789 -42.235 1.00 39.91 185 ASP A O 1
ATOM 1396 N N . SER A 1 186 ? 67.501 7.907 -41.437 1.00 40.56 186 SER A N 1
ATOM 1397 C CA . SER A 1 186 ? 68.116 8.705 -42.529 1.00 40.56 186 SER A CA 1
ATOM 1398 C C . SER A 1 186 ? 67.429 9.029 -43.871 1.00 40.56 186 SER A C 1
ATOM 1400 O O . SER A 1 186 ? 67.198 8.165 -44.712 1.00 40.56 186 SER A O 1
ATOM 1402 N N . GLY A 1 187 ? 67.366 10.346 -44.159 1.00 32.78 187 GLY A N 1
ATOM 1403 C CA . GLY A 1 187 ? 67.559 10.899 -45.513 1.00 32.78 187 GLY A CA 1
ATOM 1404 C C . GLY A 1 187 ? 66.936 12.279 -45.813 1.00 32.78 187 GLY A C 1
ATOM 1405 O O . GLY A 1 187 ? 65.774 12.330 -46.182 1.00 32.78 187 GLY A O 1
ATOM 1406 N N . SER A 1 188 ? 67.746 13.347 -45.682 1.00 40.09 188 SER A N 1
ATOM 1407 C CA . SER A 1 188 ? 67.782 14.682 -46.353 1.00 40.09 188 SER A CA 1
ATOM 1408 C C . SER A 1 188 ? 66.772 14.999 -47.485 1.00 40.09 188 SER A C 1
ATOM 1410 O O . SER A 1 188 ? 66.452 14.117 -48.267 1.00 40.09 188 SER A O 1
ATOM 1412 N N . SER A 1 189 ? 66.320 16.230 -47.768 1.00 38.44 189 SER A N 1
ATOM 1413 C CA . SER A 1 189 ? 66.701 17.608 -47.405 1.00 38.44 189 SER A CA 1
ATOM 1414 C C . SER A 1 189 ? 65.625 18.600 -47.911 1.00 38.44 189 SER A C 1
ATOM 1416 O O . SER A 1 189 ? 64.738 18.223 -48.674 1.00 38.44 189 SER A O 1
ATOM 1418 N N . ASP A 1 190 ? 65.805 19.866 -47.526 1.00 37.84 190 ASP A N 1
ATOM 1419 C CA . ASP A 1 190 ? 65.331 21.105 -48.159 1.00 37.84 190 ASP A CA 1
ATOM 1420 C C . ASP A 1 190 ? 63.968 21.677 -47.729 1.00 37.84 190 ASP A C 1
ATOM 1422 O O . ASP A 1 190 ? 62.870 21.206 -48.025 1.00 37.84 190 ASP A O 1
ATOM 1426 N N . GLU A 1 191 ? 64.133 22.770 -46.999 1.00 41.66 191 GLU A N 1
ATOM 1427 C CA . GLU A 1 191 ? 63.195 23.763 -46.518 1.00 41.66 191 GLU A CA 1
ATOM 1428 C C . GLU A 1 191 ? 62.847 24.790 -47.609 1.00 41.66 191 GLU A C 1
ATOM 1430 O O . GLU A 1 191 ? 63.723 25.197 -48.360 1.00 41.66 191 GLU A O 1
ATOM 1435 N N . ASP A 1 192 ? 61.567 25.186 -47.696 1.00 37.06 192 ASP A N 1
ATOM 1436 C CA . ASP A 1 192 ? 61.132 26.591 -47.834 1.00 37.06 192 ASP A CA 1
ATOM 1437 C C . ASP A 1 192 ? 59.586 26.718 -47.855 1.00 37.06 192 ASP A C 1
ATOM 1439 O O . ASP A 1 192 ? 58.903 26.573 -48.867 1.00 37.06 192 ASP A O 1
ATOM 1443 N N . TYR A 1 193 ? 59.044 26.955 -46.657 1.00 35.75 193 TYR A N 1
ATOM 1444 C CA . TYR A 1 193 ? 58.038 27.961 -46.276 1.00 35.75 193 TYR A CA 1
ATOM 1445 C C . TYR A 1 193 ? 57.053 28.536 -47.327 1.00 35.75 193 TYR A C 1
ATOM 1447 O O . TYR A 1 193 ? 57.448 29.358 -48.143 1.00 35.75 193 TYR A O 1
ATOM 1455 N N . TYR A 1 194 ? 55.743 28.273 -47.154 1.00 37.56 194 TYR A N 1
ATOM 1456 C CA . TYR A 1 194 ? 54.628 29.252 -47.244 1.00 37.56 194 TYR A CA 1
ATOM 1457 C C . TYR A 1 194 ? 53.437 28.769 -46.362 1.00 3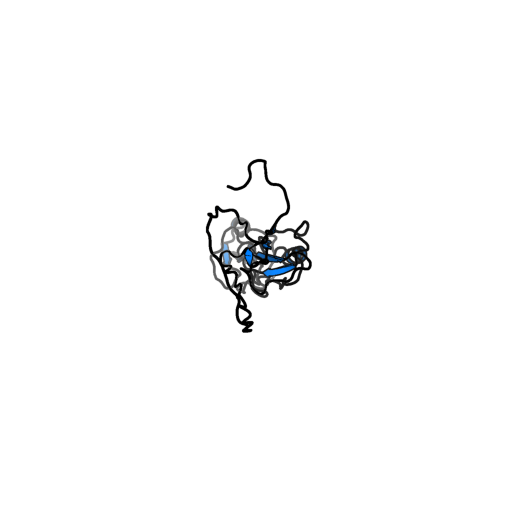7.56 194 TYR A C 1
ATOM 1459 O O . TYR A 1 194 ? 53.320 27.571 -46.102 1.00 37.56 194 TYR A O 1
ATOM 1467 N N . PRO A 1 195 ? 52.599 29.675 -45.817 1.00 46.06 195 PRO A N 1
ATOM 1468 C CA . PRO A 1 195 ? 51.926 29.529 -44.526 1.00 46.06 195 PRO A CA 1
ATOM 1469 C C . PRO A 1 195 ? 50.591 28.779 -44.590 1.00 46.06 195 PRO A C 1
ATOM 1471 O O . PRO A 1 195 ? 49.824 28.903 -45.543 1.00 46.06 195 PRO A O 1
ATOM 1474 N N . GLY A 1 196 ? 50.300 28.044 -43.516 1.00 44.72 196 GLY A N 1
ATOM 1475 C CA . GLY A 1 196 ? 49.011 27.404 -43.288 1.00 44.72 196 GLY A CA 1
ATOM 1476 C C . GLY A 1 196 ? 47.964 28.359 -42.717 1.00 44.72 196 GLY A C 1
ATOM 1477 O O . GLY A 1 196 ? 48.236 29.101 -41.775 1.00 44.72 196 GLY A O 1
ATOM 1478 N N . GLU A 1 197 ? 46.738 28.243 -43.224 1.00 44.94 197 GLU A N 1
ATOM 1479 C CA . GLU A 1 197 ? 45.523 28.693 -42.548 1.00 44.94 197 GLU A CA 1
ATOM 1480 C C . GLU A 1 197 ? 44.454 27.583 -42.593 1.00 44.94 197 GLU A C 1
ATOM 1482 O O . GLU A 1 197 ? 43.871 27.285 -43.627 1.00 44.94 197 GLU A O 1
ATOM 1487 N N . LYS A 1 198 ? 44.301 26.943 -41.427 1.00 50.16 198 LYS A N 1
ATOM 1488 C CA . LYS A 1 198 ? 43.095 26.411 -40.760 1.00 50.16 198 LYS A CA 1
ATOM 1489 C C . LYS A 1 198 ? 41.968 25.747 -41.572 1.00 50.16 198 LYS A C 1
ATOM 1491 O O . LYS A 1 198 ? 41.294 26.378 -42.373 1.00 50.16 198 LYS A O 1
ATOM 1496 N N . GLY A 1 199 ? 41.624 24.523 -41.148 1.00 41.38 199 GLY A N 1
ATOM 1497 C CA . GLY A 1 199 ? 40.298 23.934 -41.375 1.00 41.38 199 GLY A CA 1
ATOM 1498 C C . GLY A 1 199 ? 40.223 22.413 -41.204 1.00 41.38 199 GLY A C 1
ATOM 1499 O O . GLY A 1 199 ? 39.766 21.733 -42.113 1.00 41.38 199 GLY A O 1
ATOM 1500 N N . GLY A 1 200 ? 40.706 21.854 -40.088 1.00 42.59 200 GLY A N 1
ATOM 1501 C CA . GLY A 1 200 ? 40.543 20.424 -39.792 1.00 42.59 200 GLY A CA 1
ATOM 1502 C C . GLY A 1 200 ? 39.304 20.171 -38.931 1.00 42.59 200 GLY A C 1
ATOM 1503 O O . GLY A 1 200 ? 39.268 20.620 -37.788 1.00 42.59 200 GLY A O 1
ATOM 1504 N N . CYS A 1 201 ? 38.303 19.461 -39.460 1.00 52.41 201 CYS A N 1
ATOM 1505 C CA . CYS A 1 201 ? 37.222 18.878 -38.657 1.00 52.41 201 CYS A CA 1
ATOM 1506 C C . CYS A 1 201 ? 37.761 17.702 -37.815 1.00 52.41 201 CYS A C 1
ATOM 1508 O O . CYS A 1 201 ? 38.546 16.910 -38.341 1.00 52.41 201 CYS A O 1
ATOM 1510 N N . PRO A 1 202 ? 37.339 17.554 -36.546 1.00 52.56 202 PRO A N 1
ATOM 1511 C CA . PRO A 1 202 ? 37.702 16.408 -35.716 1.00 52.56 202 PRO A CA 1
ATOM 1512 C C . PRO A 1 202 ? 37.028 15.109 -36.202 1.00 52.56 202 PRO A C 1
ATOM 1514 O O . PRO A 1 202 ? 35.999 15.160 -36.885 1.00 52.56 202 PRO A O 1
ATOM 1517 N N . PRO A 1 203 ? 37.596 13.936 -35.870 1.00 44.31 203 PRO A N 1
ATOM 1518 C CA . PRO A 1 203 ? 37.077 12.651 -36.317 1.00 44.31 203 PRO A CA 1
ATOM 1519 C C . PRO A 1 203 ? 35.803 12.293 -35.541 1.00 44.31 203 PRO A C 1
ATOM 1521 O O . PRO A 1 203 ? 35.854 12.024 -34.348 1.00 44.31 203 PRO A O 1
ATOM 1524 N N . GLY A 1 204 ? 34.656 12.283 -36.227 1.00 48.56 204 GLY A N 1
ATOM 1525 C CA . GLY A 1 204 ? 33.395 11.784 -35.674 1.00 48.56 204 GLY A CA 1
ATOM 1526 C C . GLY A 1 204 ? 32.147 12.450 -36.251 1.00 48.56 204 GLY A C 1
ATOM 1527 O O . GLY A 1 204 ? 31.729 13.500 -35.782 1.00 48.56 204 GLY A O 1
ATOM 1528 N N . GLY A 1 205 ? 31.512 11.784 -37.220 1.00 44.78 205 GLY A N 1
ATOM 1529 C CA . GLY A 1 205 ? 30.068 11.903 -37.459 1.00 44.78 205 GLY A CA 1
ATOM 1530 C C . GLY A 1 205 ? 29.623 12.788 -38.625 1.00 44.78 205 GLY A C 1
ATOM 1531 O O . GLY A 1 205 ? 29.340 13.968 -38.456 1.00 44.78 205 GLY A O 1
ATOM 1532 N N . CYS A 1 206 ? 29.414 12.178 -39.796 1.00 48.50 206 CYS A N 1
ATOM 1533 C CA . CYS A 1 206 ? 28.621 12.775 -40.873 1.00 48.50 206 CYS A CA 1
ATOM 1534 C C . CYS A 1 206 ? 27.373 11.923 -41.136 1.00 48.50 206 CYS A C 1
ATOM 1536 O O . CYS A 1 206 ? 27.450 10.952 -41.882 1.00 48.50 206 CYS A O 1
ATOM 1538 N N . TYR A 1 207 ? 26.221 12.327 -40.593 1.00 46.66 207 TYR A N 1
ATOM 1539 C CA . TYR A 1 207 ? 24.910 12.043 -41.192 1.00 46.66 207 TYR A CA 1
ATOM 1540 C C . TYR A 1 207 ? 23.983 13.281 -41.086 1.00 46.66 207 TYR A C 1
ATOM 1542 O O . TYR A 1 207 ? 23.174 13.387 -40.179 1.00 46.66 207 TYR A O 1
ATOM 1550 N N . ASN A 1 208 ? 24.149 14.187 -42.069 1.00 46.59 208 ASN A N 1
ATOM 1551 C CA . ASN A 1 208 ? 23.148 14.977 -42.830 1.00 46.59 208 ASN A CA 1
ATOM 1552 C C . ASN A 1 208 ? 22.184 15.999 -42.145 1.00 46.59 208 ASN A C 1
ATOM 1554 O O . ASN A 1 208 ? 21.570 15.656 -41.142 1.00 46.59 208 ASN A O 1
ATOM 1558 N N . PRO A 1 209 ? 21.823 17.153 -42.779 1.00 55.09 209 PRO A N 1
ATOM 1559 C CA . PRO A 1 209 ? 22.530 18.013 -43.746 1.00 55.09 209 PRO A CA 1
ATOM 1560 C C . PRO A 1 209 ? 22.862 19.421 -43.180 1.00 55.09 209 PRO A C 1
ATOM 1562 O O . PRO A 1 209 ? 22.056 20.042 -42.488 1.00 55.09 209 PRO A O 1
ATOM 1565 N N . CYS A 1 210 ? 24.017 19.985 -43.551 1.00 50.31 210 CYS A N 1
ATOM 1566 C CA . CYS A 1 210 ? 24.368 21.378 -43.238 1.00 50.31 210 CYS A CA 1
ATOM 1567 C C . CYS A 1 210 ? 23.601 22.392 -44.121 1.00 50.31 210 CYS A C 1
ATOM 1569 O O . CYS A 1 210 ? 23.485 22.175 -45.331 1.00 50.31 210 CYS A O 1
ATOM 1571 N N . PRO A 1 211 ? 23.140 23.532 -43.569 1.00 51.12 211 PRO A N 1
ATOM 1572 C CA . PRO A 1 211 ? 22.590 24.645 -44.347 1.00 51.12 211 PRO A CA 1
ATOM 1573 C C . PRO A 1 211 ? 23.679 25.368 -45.171 1.00 51.12 211 PRO A C 1
ATOM 1575 O O . PRO A 1 211 ? 24.867 25.283 -44.841 1.00 51.12 211 PRO A O 1
ATOM 1578 N N . PRO A 1 212 ? 23.310 26.102 -46.243 1.00 44.88 212 PRO A N 1
ATOM 1579 C CA . PRO A 1 212 ? 24.273 26.783 -47.105 1.00 44.88 212 PRO A CA 1
ATOM 1580 C C . PRO A 1 212 ? 24.938 27.938 -46.344 1.00 44.88 212 PRO A C 1
ATOM 1582 O O . PRO A 1 212 ? 24.325 28.976 -46.104 1.00 44.88 212 PRO A O 1
ATOM 1585 N N . GLY A 1 213 ? 26.195 27.738 -45.944 1.00 54.44 213 GLY A N 1
ATOM 1586 C CA . GLY A 1 213 ? 26.978 28.738 -45.214 1.00 54.44 213 GLY A CA 1
ATOM 1587 C C . GLY A 1 213 ? 28.323 28.248 -44.677 1.00 54.44 213 GLY A C 1
ATOM 1588 O O . GLY A 1 213 ? 29.249 29.047 -44.650 1.00 54.44 213 GLY A O 1
ATOM 1589 N N . GLY A 1 214 ? 28.454 26.955 -44.342 1.00 43.34 214 GLY A N 1
ATOM 1590 C CA . GLY A 1 214 ? 29.715 26.328 -43.903 1.00 43.34 214 GLY A CA 1
ATOM 1591 C C . GLY A 1 214 ? 30.277 26.854 -42.568 1.00 43.34 214 GLY A C 1
ATOM 1592 O O . GLY A 1 214 ? 30.101 28.014 -42.205 1.00 43.34 214 GLY A O 1
ATOM 1593 N N . CYS A 1 215 ? 30.952 25.992 -41.807 1.00 48.22 215 CYS A N 1
ATOM 1594 C CA . CYS A 1 215 ? 31.666 26.378 -40.585 1.00 48.22 215 CYS A CA 1
ATOM 1595 C C . CYS A 1 215 ? 32.929 27.181 -40.958 1.00 48.22 215 CYS A C 1
ATOM 1597 O O . CYS A 1 215 ? 33.676 26.749 -41.835 1.00 48.22 215 CYS A O 1
ATOM 1599 N N . ARG A 1 216 ? 33.130 28.351 -40.336 1.00 46.44 216 ARG A N 1
ATOM 1600 C CA . ARG A 1 216 ? 34.315 29.214 -40.508 1.00 46.44 216 ARG A CA 1
ATOM 1601 C C . ARG A 1 216 ? 35.494 28.754 -39.662 1.00 46.44 216 ARG A C 1
ATOM 1603 O O . ARG A 1 216 ? 35.234 28.302 -38.526 1.00 46.44 216 ARG A O 1
#